Protein AF-W6Q9I4-F1 (afdb_monomer)

InterPro domains:
  IPR018392 LysM domain [PF01476] (20-54)
  IPR036779 LysM domain superfamily [G3DSA:3.10.350.10] (19-56)
  IPR053214 Secreted chitinase LysM12-like [PTHR47700] (20-231)

Mean predicted aligned error: 15.05 Å

Secondary structure (DSSP, 8-state):
---SSHHHHHHHHHHHHHHHHHHHHHHTS-HHHHHHHS--TTHHHH--TT----SSSS-----PPPPPTTSBPPEEEPPTT--HHHHHHHTT--HHHHHHHSTTS-TTTTS---TT-EEESSSSBPPPPPPPTT--SSTTSTTPPPPS--S--TTTTPPGGGPEEPTTS-EE---S-TT-PPTTS----B--------PPPPSS--------TTHHHH-SS----GGGS-TT-

Sequence (233 aa):
MLVSALTLGILSLCLTRLRCAALATKCGISAADLTKYNSGTNFCSTLKPGQYVCCSSGTLPDFVPKPNPDGSCATYTIQQDDSCADLAAEYSLRIRTWKILTRRHEAEMAVHVWVDSIICLSSGNPPMPAPMANAVCGPQKPSTKRPDDTTDLADLNTCPLNACCNVWGQVMWHTGAPGSAEKGTNGCISNCGTETVRGAALDVVRNIAYFEGYSLSSRDCLYQDASQINGSE

Solvent-accessible surface area (backbone atoms only — not comparable to full-atom values): 14313 Å² total; per-residue (Å²): 141,90,80,78,65,68,60,59,52,52,52,54,53,48,59,26,50,52,52,40,44,55,50,11,57,74,52,74,47,51,54,66,54,36,44,65,32,42,72,52,97,51,41,54,72,65,69,53,71,62,47,83,78,47,74,50,85,73,76,82,76,87,59,46,49,62,49,42,97,87,47,30,26,28,71,45,64,39,50,87,90,65,44,78,72,44,56,24,30,51,34,59,43,49,72,71,55,44,57,62,48,49,50,66,60,59,88,68,50,93,79,55,82,52,64,73,40,76,43,44,60,18,63,57,34,51,79,78,66,74,65,34,92,81,21,77,14,33,60,30,16,64,90,60,76,84,60,93,63,47,66,67,50,56,79,34,53,64,34,77,82,34,32,18,19,24,82,70,13,40,80,48,92,71,96,63,62,64,70,50,48,61,93,94,54,66,36,31,58,26,34,65,54,77,72,83,77,82,69,80,85,63,98,69,86,76,90,83,85,88,79,81,72,61,44,77,82,72,51,99,64,82,71,76,57,75,89,74,55,78,85,90,115

pLDDT: mean 74.01, std 16.18, range [30.64, 94.75]

Structure (mmCIF, N/CA/C/O backbone):
data_AF-W6Q9I4-F1
#
_entry.id   AF-W6Q9I4-F1
#
loop_
_atom_site.group_PDB
_atom_site.id
_atom_site.type_symbol
_atom_site.label_atom_id
_atom_site.label_alt_id
_atom_site.label_comp_id
_atom_site.label_asym_id
_atom_site.label_entity_id
_atom_site.label_seq_id
_atom_site.pdbx_PDB_ins_code
_atom_site.Cartn_x
_atom_site.Cartn_y
_atom_site.Cartn_z
_atom_site.occupancy
_atom_site.B_iso_or_equiv
_atom_site.auth_seq_id
_atom_site.auth_comp_id
_atom_site.auth_asym_id
_atom_site.auth_atom_id
_atom_site.pdbx_PDB_model_num
ATOM 1 N N . MET A 1 1 ? -52.832 -3.714 -0.598 1.00 34.78 1 MET A N 1
ATOM 2 C CA . MET A 1 1 ? -51.415 -4.094 -0.407 1.00 34.78 1 MET A CA 1
ATOM 3 C C . MET A 1 1 ? -50.784 -3.105 0.569 1.00 34.78 1 MET A C 1
ATOM 5 O O . MET A 1 1 ? -50.262 -2.087 0.150 1.00 34.78 1 MET A O 1
ATOM 9 N N . LEU A 1 2 ? -50.927 -3.348 1.874 1.00 30.73 2 LEU A N 1
ATOM 10 C CA . LEU A 1 2 ? -50.312 -2.549 2.943 1.00 30.73 2 LEU A CA 1
ATOM 11 C C . LEU A 1 2 ? -49.680 -3.530 3.937 1.00 30.73 2 LEU A C 1
ATOM 13 O O . LEU A 1 2 ? -50.166 -3.756 5.037 1.00 30.73 2 LEU A O 1
ATOM 17 N N . VAL A 1 3 ? -48.625 -4.202 3.492 1.00 31.39 3 VAL A N 1
ATOM 18 C CA . VAL A 1 3 ? -47.742 -4.974 4.364 1.00 31.39 3 VAL A CA 1
ATOM 19 C C . VAL A 1 3 ? -46.328 -4.559 3.982 1.00 31.39 3 VAL A C 1
ATOM 21 O O . VAL A 1 3 ? -46.011 -4.503 2.799 1.00 31.39 3 VAL A O 1
ATOM 24 N N . SER A 1 4 ? -45.490 -4.296 4.987 1.00 39.62 4 SER A N 1
ATOM 25 C CA . SER A 1 4 ? -44.026 -4.255 4.866 1.00 39.62 4 SER A CA 1
ATOM 26 C C . SER A 1 4 ? -43.316 -2.912 4.623 1.00 39.62 4 SER A C 1
ATOM 28 O O . SER A 1 4 ? -42.360 -2.848 3.859 1.00 39.62 4 SER A O 1
ATOM 30 N N . ALA A 1 5 ? -43.685 -1.861 5.365 1.00 33.06 5 ALA A N 1
ATOM 31 C CA . ALA A 1 5 ? -42.745 -0.768 5.682 1.00 33.06 5 ALA A CA 1
ATOM 32 C C . ALA A 1 5 ? -42.461 -0.669 7.197 1.00 33.06 5 ALA A C 1
ATOM 34 O O . ALA A 1 5 ? -41.308 -0.541 7.604 1.00 33.06 5 ALA A O 1
ATOM 35 N N . LEU A 1 6 ? -43.482 -0.840 8.054 1.00 30.64 6 LEU A N 1
ATOM 36 C CA . LEU A 1 6 ? -43.298 -0.828 9.516 1.00 30.64 6 LEU A CA 1
ATOM 37 C C . LEU A 1 6 ? -42.539 -2.055 10.056 1.00 30.64 6 LEU A C 1
ATOM 39 O O . LEU A 1 6 ? -41.767 -1.920 11.001 1.00 30.64 6 LEU A O 1
ATOM 43 N N . THR A 1 7 ? -42.705 -3.242 9.466 1.00 36.12 7 THR A N 1
ATOM 44 C CA . THR A 1 7 ? -42.035 -4.470 9.934 1.00 36.12 7 THR A CA 1
ATOM 45 C C . THR A 1 7 ? -40.537 -4.482 9.633 1.00 36.12 7 THR A C 1
ATOM 47 O O . THR A 1 7 ? -39.768 -4.900 10.493 1.00 36.12 7 THR A O 1
ATOM 50 N N . LEU A 1 8 ? -40.094 -3.950 8.485 1.00 36.72 8 LEU A N 1
ATOM 51 C CA . LEU A 1 8 ? -38.660 -3.778 8.200 1.00 36.72 8 LEU A CA 1
ATOM 52 C C . LEU A 1 8 ? -38.008 -2.755 9.144 1.00 36.72 8 LEU A C 1
ATOM 54 O O . LEU A 1 8 ? -36.897 -2.984 9.620 1.00 36.72 8 LEU A O 1
ATOM 58 N N . GLY A 1 9 ? -38.705 -1.654 9.453 1.00 35.66 9 GLY A N 1
ATOM 59 C CA . GLY A 1 9 ? -38.218 -0.631 10.382 1.00 35.66 9 GLY A CA 1
ATOM 60 C C . GLY A 1 9 ? -38.057 -1.153 11.812 1.00 35.66 9 GLY A C 1
ATOM 61 O O . GLY A 1 9 ? -37.022 -0.924 12.433 1.00 35.66 9 GLY A O 1
ATOM 62 N N . ILE A 1 10 ? -39.034 -1.913 12.317 1.00 43.31 10 ILE A N 1
ATOM 63 C CA . ILE A 1 10 ? -38.997 -2.493 13.671 1.00 43.31 10 ILE A CA 1
ATOM 64 C C . ILE A 1 10 ? -37.944 -3.605 13.772 1.00 43.31 10 ILE A C 1
ATOM 66 O O . ILE A 1 10 ? -37.209 -3.653 14.758 1.00 43.31 10 ILE A O 1
ATOM 70 N N . LEU A 1 11 ? -37.812 -4.463 12.753 1.00 35.34 11 LEU A N 1
ATOM 71 C CA . LEU A 1 11 ? -36.813 -5.538 12.745 1.00 35.34 11 LEU A CA 1
ATOM 72 C C . LEU A 1 11 ? -35.377 -4.980 12.671 1.00 35.34 11 LEU A C 1
ATOM 74 O O . LEU A 1 11 ? -34.502 -5.428 13.412 1.00 35.34 11 LEU A O 1
ATOM 78 N N . SER A 1 12 ? -35.156 -3.940 11.858 1.00 44.50 12 SER A N 1
ATOM 79 C CA . SER A 1 12 ? -33.878 -3.217 11.764 1.00 44.50 12 SER A CA 1
ATOM 80 C C . SER A 1 12 ? -33.536 -2.451 13.055 1.00 44.50 12 SER A C 1
ATOM 82 O O . SER A 1 12 ? -32.399 -2.506 13.535 1.00 44.50 12 SER A O 1
ATOM 84 N N . LEU A 1 13 ? -34.525 -1.816 13.703 1.00 41.84 13 LEU A N 1
ATOM 85 C CA . LEU A 1 13 ? -34.358 -1.221 15.040 1.00 41.84 13 LEU A CA 1
ATOM 86 C C . LEU A 1 13 ? -34.054 -2.273 16.125 1.00 41.84 13 LEU A C 1
ATOM 88 O O . LEU A 1 13 ? -33.346 -1.977 17.088 1.00 41.84 13 LEU A O 1
ATOM 92 N N . CYS A 1 14 ? -34.586 -3.491 16.001 1.00 39.53 14 CYS A N 1
ATOM 93 C CA . CYS A 1 14 ? -34.371 -4.566 16.971 1.00 39.53 14 CYS A CA 1
ATOM 94 C C . CYS A 1 14 ? -32.935 -5.112 16.886 1.00 39.53 14 CYS A C 1
ATOM 96 O O . CYS A 1 14 ? -32.234 -5.175 17.897 1.00 39.53 14 CYS A O 1
ATOM 98 N N . LEU A 1 15 ? -32.452 -5.394 15.670 1.00 46.44 15 LEU A N 1
ATOM 99 C CA . LEU A 1 15 ? -31.076 -5.835 15.399 1.00 46.44 15 LEU A CA 1
ATOM 100 C C . LEU A 1 15 ? -30.019 -4.808 15.841 1.00 46.44 15 LEU A C 1
ATOM 102 O O . LEU A 1 15 ? -28.967 -5.182 16.357 1.00 46.44 15 LEU A O 1
ATOM 106 N N . THR A 1 16 ? -30.295 -3.512 15.688 1.00 51.44 16 THR A N 1
ATOM 107 C CA . THR A 1 16 ? -29.371 -2.439 16.098 1.00 51.44 16 THR A CA 1
ATOM 108 C C . THR A 1 16 ? -29.348 -2.221 17.616 1.00 51.44 16 THR A C 1
ATOM 110 O O . THR A 1 16 ? -28.283 -1.969 18.183 1.00 51.44 16 THR A O 1
ATOM 113 N N . ARG A 1 17 ? -30.476 -2.420 18.314 1.00 53.50 17 ARG A N 1
ATOM 114 C CA . ARG A 1 17 ? -30.528 -2.427 19.791 1.00 53.50 17 ARG A CA 1
ATOM 115 C C . ARG A 1 17 ? -29.810 -3.633 20.407 1.00 53.50 17 ARG A C 1
ATOM 117 O O . ARG A 1 17 ? -29.144 -3.471 21.428 1.00 53.50 17 ARG A O 1
ATOM 124 N N . LEU A 1 18 ? -29.876 -4.805 19.772 1.00 59.69 18 LEU A N 1
ATOM 125 C CA . LEU A 1 18 ? -29.158 -6.017 20.199 1.00 59.69 18 LEU A CA 1
ATOM 126 C C . LEU A 1 18 ? -27.629 -5.840 20.179 1.00 59.69 18 LEU A C 1
ATOM 128 O O . LEU A 1 18 ? -26.948 -6.308 21.091 1.00 59.69 18 LEU A O 1
ATOM 132 N N . ARG A 1 19 ? -27.086 -5.111 19.193 1.00 72.81 19 ARG A N 1
ATOM 133 C CA . ARG A 1 19 ? -25.636 -4.858 19.070 1.00 72.81 19 ARG A CA 1
ATOM 134 C C . ARG A 1 19 ? -25.080 -4.023 20.224 1.00 72.81 19 ARG A C 1
ATOM 136 O O . ARG A 1 19 ? -24.100 -4.418 20.850 1.00 72.81 19 ARG A O 1
ATOM 143 N N . CYS A 1 20 ? -25.724 -2.903 20.550 1.00 83.62 20 CYS A N 1
ATOM 144 C CA . CYS A 1 20 ? -25.300 -2.071 21.679 1.00 83.62 20 CYS A CA 1
ATOM 145 C C . CYS A 1 20 ? -25.580 -2.722 23.037 1.00 83.62 20 CYS A C 1
ATOM 147 O O . CYS A 1 20 ? -24.788 -2.544 23.956 1.00 83.62 20 CYS A O 1
ATOM 149 N N . ALA A 1 21 ? -26.653 -3.508 23.175 1.00 83.69 21 ALA A N 1
ATOM 150 C CA . ALA A 1 21 ? -26.902 -4.261 24.403 1.00 83.69 21 ALA A CA 1
ATOM 151 C C . ALA A 1 21 ? -25.774 -5.268 24.684 1.00 83.69 21 ALA A C 1
ATOM 153 O O . ALA A 1 21 ? -25.229 -5.280 25.785 1.00 83.69 21 ALA A O 1
ATOM 154 N N . ALA A 1 22 ? -25.359 -6.040 23.674 1.00 87.50 22 ALA A N 1
ATOM 155 C CA . ALA A 1 22 ? -24.253 -6.987 23.806 1.00 87.50 22 ALA A CA 1
ATOM 156 C C . ALA A 1 22 ? -22.919 -6.294 24.147 1.00 87.50 22 ALA A C 1
ATOM 158 O O . ALA A 1 22 ? -22.175 -6.765 25.009 1.00 87.50 22 ALA A O 1
ATOM 159 N N . LEU A 1 23 ? -22.626 -5.151 23.516 1.00 89.25 23 LEU A N 1
ATOM 160 C CA . LEU A 1 23 ? -21.433 -4.355 23.829 1.00 89.25 23 LEU A CA 1
ATOM 161 C C . LEU A 1 23 ? -21.475 -3.769 25.243 1.00 89.25 23 LEU A C 1
ATOM 163 O O . LEU A 1 23 ? -20.465 -3.805 25.939 1.00 89.25 23 LEU A O 1
ATOM 167 N N . ALA A 1 24 ? -22.631 -3.278 25.694 1.00 91.19 24 ALA A N 1
ATOM 168 C CA . ALA A 1 24 ? -22.801 -2.744 27.042 1.00 91.19 24 ALA A CA 1
ATOM 169 C C . ALA A 1 24 ? -22.560 -3.829 28.101 1.00 91.19 24 ALA A C 1
ATOM 171 O O . ALA A 1 24 ? -21.821 -3.595 29.055 1.00 91.19 24 ALA A O 1
ATOM 172 N N . THR A 1 25 ? -23.077 -5.045 27.881 1.00 93.12 25 THR A N 1
ATOM 173 C CA . THR A 1 25 ? -22.778 -6.211 28.725 1.00 93.12 25 THR A CA 1
ATOM 174 C C . THR A 1 25 ? -21.285 -6.528 28.740 1.00 93.12 25 THR A C 1
ATOM 176 O O . THR A 1 25 ? -20.725 -6.724 29.815 1.00 93.12 25 THR A O 1
ATOM 179 N N . LYS A 1 26 ? -20.615 -6.519 27.580 1.00 91.31 26 LYS A N 1
ATOM 180 C CA . LYS A 1 26 ? -19.161 -6.742 27.492 1.00 91.31 26 LYS A CA 1
ATOM 18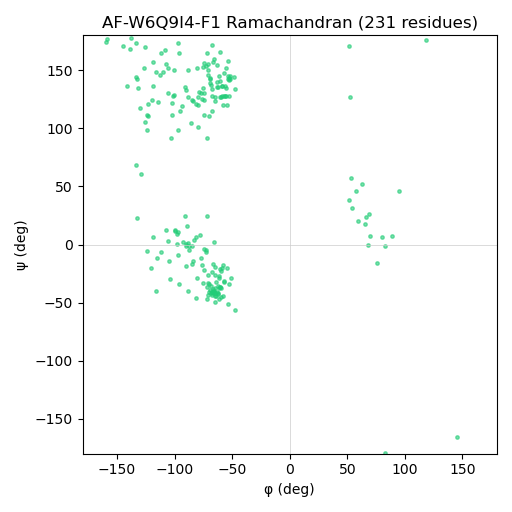1 C C . LYS A 1 26 ? -18.357 -5.666 28.234 1.00 91.31 26 LYS A C 1
ATOM 183 O O . LYS A 1 26 ? -17.335 -5.977 28.833 1.00 91.31 26 LYS A O 1
ATOM 188 N N . CYS A 1 27 ? -18.830 -4.423 28.214 1.00 92.06 27 CYS A N 1
ATOM 189 C CA . CYS A 1 27 ? -18.262 -3.304 28.963 1.00 92.06 27 CYS A CA 1
ATOM 190 C C . CYS A 1 27 ? -18.622 -3.314 30.463 1.00 92.06 27 CYS A C 1
ATOM 192 O O . CYS A 1 27 ? -18.054 -2.527 31.214 1.00 92.06 27 CYS A O 1
ATOM 194 N N . GLY A 1 28 ? -19.574 -4.144 30.908 1.00 94.75 28 GLY A N 1
ATOM 195 C CA . GLY A 1 28 ? -20.072 -4.140 32.288 1.00 94.75 28 GLY A CA 1
ATOM 196 C C . GLY A 1 28 ? -20.882 -2.892 32.668 1.00 94.75 28 GLY A C 1
ATOM 197 O O . GLY A 1 28 ? -20.920 -2.529 33.841 1.00 94.75 28 GLY A O 1
ATOM 198 N N . ILE A 1 29 ? -21.514 -2.221 31.699 1.00 94.31 29 ILE A N 1
ATOM 199 C CA . ILE A 1 29 ? -22.267 -0.968 31.898 1.00 94.31 29 ILE A CA 1
ATOM 200 C C . ILE A 1 29 ? -23.699 -1.075 31.365 1.00 94.31 29 ILE A C 1
ATOM 202 O O . ILE A 1 29 ? -24.056 -2.021 30.660 1.00 94.31 29 ILE A O 1
ATOM 206 N N . SER A 1 30 ? -24.537 -0.080 31.669 1.00 90.62 30 SER A N 1
ATOM 207 C CA . SER A 1 30 ? -25.876 0.000 31.084 1.00 90.62 30 SER A CA 1
ATOM 208 C C . SER A 1 30 ? -25.822 0.409 29.602 1.00 90.62 30 SER A C 1
ATOM 210 O O . SER A 1 30 ? -24.917 1.117 29.159 1.00 90.62 30 SER A O 1
ATOM 212 N N . ALA A 1 31 ? -26.832 0.022 28.814 1.00 86.25 31 ALA A N 1
ATOM 213 C CA . ALA A 1 31 ? -26.949 0.473 27.421 1.00 86.25 31 ALA A CA 1
ATOM 214 C C . ALA A 1 31 ? -27.087 2.007 27.303 1.00 86.25 31 ALA A C 1
ATOM 216 O O . ALA A 1 31 ? -26.663 2.600 26.306 1.00 86.25 31 ALA A O 1
ATOM 217 N N . ALA A 1 32 ? -27.653 2.653 28.330 1.00 87.00 32 ALA A N 1
ATOM 218 C CA . ALA A 1 32 ? -27.743 4.106 28.416 1.00 87.00 32 ALA A CA 1
ATOM 219 C C . ALA A 1 32 ? -26.357 4.742 28.596 1.00 87.00 32 ALA A C 1
ATOM 221 O O . ALA A 1 32 ? -26.039 5.702 27.897 1.00 87.00 32 ALA A O 1
ATOM 222 N N . ASP A 1 33 ? -25.509 4.167 29.453 1.00 90.69 33 ASP A N 1
A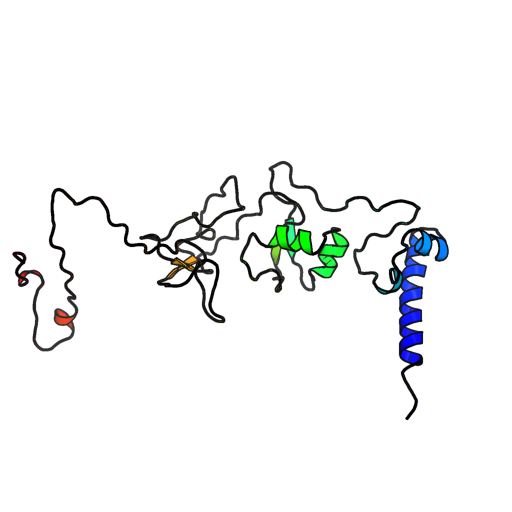TOM 223 C CA . ASP A 1 33 ? -24.133 4.634 29.646 1.00 90.69 33 ASP A CA 1
ATOM 224 C C . ASP A 1 33 ? -23.286 4.417 28.391 1.00 90.69 33 ASP A C 1
ATOM 226 O O . ASP A 1 33 ? -22.582 5.331 27.970 1.00 90.69 33 ASP A O 1
ATOM 230 N N . LEU A 1 34 ? -23.422 3.268 27.718 1.00 90.00 34 LEU A N 1
ATOM 231 C CA . LEU A 1 34 ? -22.731 3.027 26.446 1.00 90.00 34 LEU A CA 1
ATOM 232 C C . LEU A 1 34 ? -23.108 4.088 25.398 1.00 90.00 34 LEU A C 1
ATOM 234 O O . LEU A 1 34 ? -22.236 4.635 24.726 1.00 90.00 34 LEU A O 1
ATOM 238 N N . THR A 1 35 ? -24.397 4.416 25.283 1.00 87.94 35 THR A N 1
ATOM 239 C CA . THR A 1 35 ? -24.877 5.454 24.352 1.00 87.94 35 THR A CA 1
ATOM 240 C C . THR A 1 35 ? -24.373 6.841 24.759 1.00 87.94 35 THR A C 1
ATOM 242 O O . THR A 1 35 ? -23.984 7.636 23.906 1.00 87.94 35 THR A O 1
ATOM 245 N N . LYS A 1 36 ? -24.322 7.127 26.064 1.00 88.69 36 LYS A N 1
ATOM 246 C CA . LYS A 1 36 ? -23.794 8.381 26.614 1.00 88.69 36 LYS A CA 1
ATOM 247 C C . LYS A 1 36 ? -22.305 8.561 26.313 1.00 88.69 36 LYS A C 1
ATOM 249 O O . LYS A 1 36 ? -21.890 9.669 25.987 1.00 88.69 36 LYS A O 1
ATOM 254 N N . TYR A 1 37 ? -21.509 7.498 26.406 1.00 92.00 37 TYR A N 1
ATOM 255 C CA . TYR A 1 37 ? -20.071 7.539 26.123 1.00 92.00 37 TYR A CA 1
ATOM 256 C C . TYR A 1 37 ? -19.747 7.571 24.623 1.00 92.00 37 TYR A C 1
ATOM 258 O O . TYR A 1 37 ? -18.647 7.965 24.250 1.00 92.00 37 TYR A O 1
ATOM 266 N N . ASN A 1 38 ? -20.703 7.200 23.764 1.00 89.25 38 ASN A N 1
ATOM 267 C CA . ASN A 1 38 ? -20.539 7.113 22.312 1.00 89.25 38 ASN A CA 1
ATOM 268 C C . ASN A 1 38 ? -21.665 7.880 21.591 1.00 89.25 38 ASN A C 1
ATOM 270 O O . ASN A 1 38 ? -22.446 7.308 20.831 1.00 89.25 38 ASN A O 1
ATOM 274 N N . SER A 1 39 ? -21.761 9.188 21.836 1.00 79.00 39 SER A N 1
ATOM 275 C CA . SER A 1 39 ? -22.907 10.059 21.511 1.00 79.00 39 SER A CA 1
ATOM 276 C C . SER A 1 39 ? -23.133 10.386 20.018 1.00 79.00 39 SER A C 1
ATOM 278 O O . SER A 1 39 ? -23.763 11.389 19.681 1.00 79.00 39 SER A O 1
ATOM 280 N N . GLY A 1 40 ? -22.666 9.540 19.095 1.00 78.44 40 GLY A N 1
ATOM 281 C CA . GLY A 1 40 ? -22.976 9.663 17.669 1.00 78.44 40 GLY A CA 1
ATOM 282 C C . GLY A 1 40 ? -24.457 9.384 17.391 1.00 78.44 40 GLY A C 1
ATOM 283 O O . GLY A 1 40 ? -24.993 8.377 17.849 1.00 78.44 4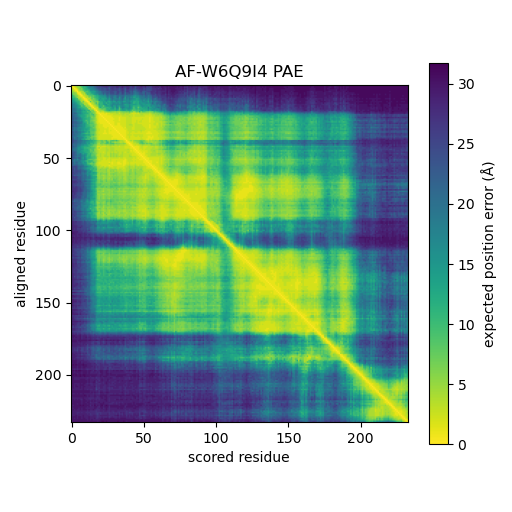0 GLY A O 1
ATOM 284 N N . THR A 1 41 ? -25.111 10.230 16.589 1.00 74.69 41 THR A N 1
ATOM 285 C CA . THR A 1 41 ? -26.563 10.186 16.300 1.00 74.69 41 THR A CA 1
ATOM 286 C C . THR A 1 41 ? -27.079 8.845 15.769 1.00 74.69 41 THR A C 1
ATOM 288 O O . THR A 1 41 ? -28.264 8.568 15.898 1.00 74.69 41 THR A O 1
ATOM 291 N N . ASN A 1 42 ? -26.202 7.998 15.222 1.00 80.81 42 ASN A N 1
ATOM 292 C CA . ASN A 1 42 ? -26.520 6.657 14.728 1.00 80.81 42 ASN A CA 1
ATOM 293 C C . ASN A 1 42 ? -25.524 5.591 15.213 1.00 80.81 42 ASN A C 1
ATOM 295 O O . ASN A 1 42 ? -25.396 4.546 14.584 1.00 80.81 42 ASN A O 1
ATOM 299 N N . PHE A 1 43 ? -24.811 5.834 16.318 1.00 85.19 43 PHE A N 1
ATOM 300 C CA . PHE A 1 43 ? -23.703 4.982 16.765 1.00 85.19 43 PHE A CA 1
ATOM 301 C C . PHE A 1 43 ? -24.058 3.487 16.743 1.00 85.19 43 PHE A C 1
ATOM 303 O O . PHE A 1 43 ? -23.432 2.716 16.022 1.00 85.19 43 PHE A O 1
ATOM 310 N N . CYS A 1 44 ? -25.130 3.095 17.436 1.00 83.38 44 CYS A N 1
ATOM 311 C CA . CYS A 1 44 ? -25.546 1.695 17.538 1.00 83.38 44 CYS A CA 1
ATOM 312 C C . CYS A 1 44 ? -25.996 1.064 16.210 1.00 83.38 44 CYS A C 1
ATOM 314 O O . CYS A 1 44 ? -25.918 -0.155 16.055 1.00 83.38 44 CYS A O 1
ATOM 316 N N . SER A 1 45 ? -26.483 1.866 15.258 1.00 83.44 45 SER A N 1
ATOM 317 C CA . SER A 1 45 ? -26.938 1.380 13.953 1.00 83.44 45 SER A CA 1
ATOM 318 C C . SER A 1 45 ? -25.836 1.353 12.897 1.00 83.44 45 SER A C 1
ATOM 320 O O . SER A 1 45 ? -25.958 0.610 11.925 1.00 83.44 45 SER A O 1
ATOM 322 N N . THR A 1 46 ? -24.743 2.090 13.107 1.00 82.12 46 THR A N 1
ATOM 323 C CA . THR A 1 46 ? -23.594 2.156 12.190 1.00 82.12 46 THR A CA 1
ATOM 324 C C . THR A 1 46 ? -22.365 1.395 12.678 1.00 82.12 46 THR A C 1
ATOM 326 O O . THR A 1 46 ? -21.335 1.454 12.012 1.00 82.12 46 THR A O 1
ATOM 329 N N . LEU A 1 47 ? -22.451 0.709 13.824 1.00 82.00 47 LEU A N 1
ATOM 330 C CA . LEU A 1 47 ? -21.361 -0.106 14.363 1.00 82.00 47 LEU A CA 1
ATOM 331 C C . LEU A 1 47 ? -20.852 -1.107 13.326 1.00 82.00 47 LEU A C 1
ATOM 333 O O . LEU A 1 47 ? -21.631 -1.898 12.778 1.00 82.00 47 LEU A O 1
ATOM 337 N N . LYS A 1 48 ? -19.537 -1.089 13.116 1.00 78.38 48 LYS A N 1
ATOM 338 C CA . LYS A 1 48 ? -18.828 -2.037 12.258 1.00 78.38 48 LYS A CA 1
ATOM 339 C C . LYS A 1 48 ? -18.050 -3.058 13.084 1.00 78.38 48 LYS A C 1
ATOM 341 O O . LYS A 1 48 ? -17.626 -2.731 14.195 1.00 78.38 48 LYS A O 1
ATOM 346 N N . PRO A 1 49 ? -17.837 -4.277 12.560 1.00 77.00 49 PRO A N 1
ATOM 347 C CA . PRO A 1 49 ? -16.796 -5.159 13.079 1.00 77.00 49 PRO A CA 1
ATOM 348 C C . PRO A 1 49 ? -15.460 -4.407 13.212 1.00 77.00 49 PRO A C 1
ATOM 350 O O . PRO A 1 49 ? -15.180 -3.501 12.431 1.00 77.00 49 PRO A O 1
ATOM 353 N N . GLY A 1 50 ? -14.683 -4.717 14.252 1.00 78.62 50 GLY A N 1
ATOM 354 C CA . GLY A 1 50 ? -13.391 -4.067 14.521 1.00 78.62 50 GLY A CA 1
ATOM 355 C C . GLY A 1 50 ? -13.461 -2.649 15.108 1.00 78.62 50 GLY A C 1
ATOM 356 O O . GLY A 1 50 ? -12.481 -2.193 15.684 1.00 78.62 50 GLY A O 1
ATOM 357 N N . GLN A 1 51 ? -14.606 -1.957 15.050 1.00 84.88 51 GLN A N 1
ATOM 358 C CA . GLN A 1 51 ? -14.721 -0.588 15.561 1.00 84.88 51 GLN A CA 1
ATOM 359 C C . GLN A 1 51 ? -14.532 -0.517 17.087 1.00 84.88 51 GLN A C 1
ATOM 361 O O . GLN A 1 51 ? -15.262 -1.154 17.851 1.00 84.88 51 GLN A O 1
ATOM 366 N N . TYR A 1 52 ? -13.615 0.341 17.538 1.00 87.31 52 TYR A N 1
ATOM 367 C CA . TYR A 1 52 ? -13.447 0.648 18.959 1.00 87.31 52 TYR A CA 1
ATOM 368 C C . TYR A 1 52 ? -14.630 1.439 19.533 1.00 87.31 52 TYR A C 1
ATOM 370 O O . TYR A 1 52 ? -15.200 2.318 18.881 1.00 87.31 52 TYR A O 1
ATOM 378 N N . VAL A 1 53 ? -14.978 1.141 20.788 1.00 89.44 53 VAL A N 1
ATOM 379 C CA . VAL A 1 53 ? -16.094 1.760 21.519 1.00 89.44 53 VAL A CA 1
ATOM 380 C C . VAL A 1 53 ? -15.657 2.166 22.924 1.00 89.44 53 VAL A C 1
ATOM 382 O O . VAL A 1 53 ? -14.870 1.469 23.565 1.00 89.44 53 VAL A O 1
ATOM 385 N N . CYS A 1 54 ? -16.173 3.285 23.425 1.00 91.50 54 CYS A N 1
ATOM 386 C CA . CYS A 1 54 ? -15.907 3.738 24.787 1.00 91.50 54 CYS A CA 1
ATOM 387 C C . CYS A 1 54 ? -16.777 2.969 25.795 1.00 91.50 54 CYS A C 1
ATOM 389 O O . CYS A 1 54 ? -18.003 3.077 25.752 1.00 91.50 54 CYS A O 1
ATOM 391 N N . CYS A 1 55 ? -16.157 2.255 26.740 1.00 93.25 55 CYS A N 1
ATOM 392 C CA . CYS A 1 55 ? -16.844 1.676 27.908 1.00 93.25 55 CYS A CA 1
ATOM 393 C C . CYS A 1 55 ? -16.936 2.653 29.106 1.00 93.25 55 CYS A C 1
ATOM 395 O O . CYS A 1 55 ? -17.548 2.337 30.121 1.00 93.25 55 CYS A O 1
ATOM 397 N N . SER A 1 56 ? -16.332 3.840 29.005 1.00 93.06 56 SER A N 1
ATOM 398 C CA . SER A 1 56 ? -16.352 4.897 30.023 1.00 93.06 56 SER A CA 1
ATOM 399 C C . SER A 1 56 ? -16.375 6.278 29.365 1.00 93.06 56 SER A C 1
ATOM 401 O O . SER A 1 56 ? -16.170 6.400 28.158 1.00 93.06 56 SER A O 1
ATOM 403 N N . SER A 1 57 ? -16.577 7.341 30.145 1.00 91.19 57 SER A N 1
ATOM 404 C CA . SER A 1 57 ? -16.425 8.710 29.643 1.00 91.19 57 SER A CA 1
ATOM 405 C C . SER A 1 57 ? -15.000 8.967 29.148 1.00 91.19 57 SER A C 1
ATOM 407 O O . SER A 1 57 ? -14.045 8.550 29.804 1.00 91.19 57 SER A O 1
ATOM 409 N N . GLY A 1 58 ? -14.855 9.705 28.047 1.00 86.25 58 GLY A N 1
ATOM 410 C CA . GLY A 1 58 ? -13.557 10.101 27.507 1.00 86.25 58 GLY A CA 1
ATOM 411 C C . GLY A 1 58 ? -13.550 10.149 25.984 1.00 86.25 58 GLY A C 1
ATOM 412 O O . GLY A 1 58 ? -14.598 10.139 25.341 1.00 86.25 58 GLY A O 1
ATOM 413 N N . THR A 1 59 ? -12.347 10.200 25.422 1.00 82.62 59 THR A N 1
ATOM 414 C CA . THR A 1 59 ? -12.107 10.025 23.986 1.00 82.62 59 THR A CA 1
ATOM 415 C C . THR A 1 59 ? -11.393 8.699 23.765 1.00 82.62 59 THR A C 1
ATOM 417 O O . THR A 1 59 ? -10.643 8.249 24.633 1.00 82.62 59 THR A O 1
ATOM 420 N N . LEU A 1 60 ? -11.647 8.055 22.623 1.00 82.12 60 LEU A N 1
ATOM 421 C CA . LEU A 1 60 ? -10.892 6.864 22.252 1.00 82.12 60 LEU A CA 1
ATOM 422 C C . LEU A 1 60 ? -9.414 7.238 22.072 1.00 82.12 60 LEU A C 1
ATOM 424 O O . LEU A 1 60 ? -9.130 8.254 21.429 1.00 82.12 60 LEU A O 1
ATOM 428 N N . PRO A 1 61 ? -8.487 6.429 22.610 1.00 81.50 61 PRO A N 1
ATOM 429 C CA . PRO A 1 61 ? -7.082 6.518 22.249 1.00 81.50 61 PRO A CA 1
ATOM 430 C C . PRO A 1 61 ? -6.881 6.427 20.735 1.00 81.50 61 PRO A C 1
ATOM 432 O O . PRO A 1 61 ? -7.716 5.887 20.008 1.00 81.50 61 PRO A O 1
ATOM 435 N N . ASP A 1 62 ? -5.743 6.931 20.269 1.00 80.88 62 ASP A N 1
ATOM 436 C CA . ASP A 1 62 ? -5.307 6.670 18.904 1.00 80.88 62 ASP A CA 1
ATOM 437 C C . ASP A 1 62 ? -4.800 5.225 18.804 1.00 80.88 62 ASP A C 1
ATOM 439 O O . ASP A 1 62 ? -3.781 4.875 19.403 1.00 80.88 62 ASP A O 1
ATOM 443 N N . PHE A 1 63 ? -5.547 4.387 18.086 1.00 84.06 63 PHE A N 1
ATOM 444 C CA . PHE A 1 63 ? -5.188 2.993 17.818 1.00 84.06 63 PHE A CA 1
ATOM 445 C C . PHE A 1 63 ? -4.544 2.805 16.443 1.00 84.06 63 PHE A C 1
ATOM 447 O O . PHE A 1 63 ? -4.333 1.666 16.026 1.00 84.06 63 PHE A O 1
ATOM 454 N N . VAL A 1 64 ? -4.220 3.895 15.736 1.00 84.75 64 VAL A N 1
ATOM 455 C CA . VAL A 1 64 ? -3.458 3.803 14.491 1.00 84.75 64 VAL A CA 1
ATOM 456 C C . VAL A 1 64 ? -2.110 3.138 14.788 1.00 84.75 64 VAL A C 1
ATOM 458 O O . VAL A 1 64 ? -1.388 3.585 15.690 1.00 84.75 64 VAL A O 1
ATOM 461 N N . PRO A 1 65 ? -1.747 2.066 14.058 1.00 89.44 65 PRO A N 1
ATOM 462 C CA . PRO A 1 65 ? -0.442 1.443 14.195 1.00 89.44 65 PRO A CA 1
ATOM 463 C C . PRO A 1 65 ? 0.687 2.465 14.070 1.00 89.44 65 PRO A C 1
ATOM 465 O O . PRO A 1 65 ? 0.607 3.432 13.311 1.00 89.44 65 PRO A O 1
ATOM 468 N N . LYS A 1 66 ? 1.758 2.256 14.832 1.00 89.94 66 LYS A N 1
ATOM 469 C CA . LYS A 1 66 ? 2.937 3.123 14.773 1.00 89.94 66 LYS A CA 1
ATOM 470 C C . LYS A 1 66 ? 3.903 2.628 13.696 1.00 89.94 66 LYS A C 1
ATOM 472 O O . LYS A 1 66 ? 3.961 1.420 13.479 1.00 89.94 66 LYS A O 1
ATOM 477 N N . PRO A 1 67 ? 4.685 3.526 13.072 1.00 90.19 67 PRO A N 1
ATOM 478 C CA . PRO A 1 67 ? 5.774 3.122 12.191 1.00 90.19 67 PRO A CA 1
ATOM 479 C C . PRO A 1 67 ? 6.749 2.188 12.908 1.00 90.19 67 PRO A C 1
ATOM 481 O O . PRO A 1 67 ? 6.937 2.279 14.127 1.00 90.19 67 PRO A O 1
ATOM 484 N N . ASN A 1 68 ? 7.395 1.323 12.136 1.00 90.00 68 ASN A N 1
ATOM 485 C CA . ASN A 1 68 ? 8.457 0.465 12.630 1.00 90.00 68 ASN A CA 1
ATOM 486 C C . ASN A 1 68 ? 9.688 1.305 13.030 1.00 90.00 68 ASN A C 1
ATOM 488 O O . ASN A 1 68 ? 9.883 2.413 12.518 1.00 90.00 68 ASN A O 1
ATOM 492 N N . PRO A 1 69 ? 10.564 0.787 13.914 1.00 93.00 69 PRO A N 1
ATOM 493 C CA . PRO A 1 69 ? 11.763 1.509 14.352 1.00 93.00 69 PRO A CA 1
ATOM 494 C C . PRO A 1 69 ? 12.744 1.871 13.228 1.00 93.00 69 PRO A C 1
ATOM 496 O O . PRO A 1 69 ? 13.529 2.800 13.383 1.00 93.00 69 PRO A O 1
ATOM 499 N N . ASP A 1 70 ? 12.703 1.150 12.106 1.00 88.19 70 ASP A N 1
ATOM 500 C CA . ASP A 1 70 ? 13.533 1.380 10.918 1.00 88.19 70 ASP A CA 1
ATOM 501 C C . ASP A 1 70 ? 12.973 2.469 9.978 1.00 88.19 70 ASP A C 1
ATOM 503 O O . ASP A 1 70 ? 13.516 2.700 8.899 1.00 88.19 70 ASP A O 1
ATOM 507 N N . GLY A 1 71 ? 11.876 3.130 10.367 1.00 86.50 71 GLY A N 1
ATOM 508 C CA . GLY A 1 71 ? 11.204 4.159 9.573 1.00 86.50 71 GLY A CA 1
ATOM 509 C C . GLY A 1 71 ? 10.234 3.615 8.521 1.00 86.50 71 GLY A C 1
ATOM 510 O O . GLY A 1 71 ? 9.582 4.407 7.834 1.00 86.50 71 GLY A O 1
ATOM 511 N N . SER A 1 72 ? 10.093 2.291 8.388 1.00 86.06 72 SER A N 1
ATOM 512 C CA . SER A 1 72 ? 9.067 1.691 7.531 1.00 86.06 72 SER A CA 1
ATOM 513 C C . SER A 1 72 ? 7.674 1.783 8.159 1.00 86.06 72 SER A C 1
ATOM 515 O O . SER A 1 72 ? 7.519 1.920 9.376 1.00 86.06 72 SER A O 1
ATOM 517 N N . CYS A 1 73 ? 6.634 1.741 7.328 1.00 87.56 73 CYS A N 1
ATOM 518 C CA . CYS A 1 73 ? 5.266 1.715 7.833 1.00 87.56 73 CYS A CA 1
ATOM 519 C C . CYS A 1 73 ? 4.941 0.360 8.485 1.00 87.56 73 CYS A C 1
ATOM 521 O O . CYS A 1 73 ? 5.440 -0.685 8.063 1.00 87.56 73 CYS A O 1
ATOM 523 N N . ALA A 1 74 ? 4.053 0.355 9.479 1.00 90.00 74 ALA A N 1
ATOM 524 C CA . ALA A 1 74 ? 3.358 -0.859 9.880 1.00 90.00 74 ALA A CA 1
ATOM 525 C C . ALA A 1 74 ? 2.580 -1.387 8.674 1.00 90.00 74 ALA A C 1
ATOM 527 O O . ALA A 1 74 ? 1.826 -0.641 8.042 1.00 90.00 74 ALA A O 1
ATOM 528 N N . THR A 1 75 ? 2.782 -2.659 8.350 1.00 88.12 75 THR A N 1
ATOM 529 C CA . THR A 1 75 ? 2.207 -3.285 7.161 1.00 88.12 75 THR A CA 1
ATOM 530 C C . THR A 1 75 ? 1.092 -4.249 7.520 1.00 88.12 75 THR A C 1
ATOM 532 O O . THR A 1 75 ? 1.044 -4.795 8.622 1.00 88.12 75 THR A O 1
ATOM 535 N N . TYR A 1 76 ? 0.196 -4.458 6.564 1.00 88.44 76 TYR A N 1
ATOM 536 C CA . TYR A 1 76 ? -0.833 -5.480 6.631 1.00 88.44 76 TYR A CA 1
ATOM 537 C C . TYR A 1 76 ? -1.013 -6.113 5.259 1.00 88.44 76 TYR A C 1
ATOM 539 O O . TYR A 1 76 ? -1.020 -5.409 4.248 1.00 88.44 76 TYR A O 1
ATOM 547 N N . THR A 1 77 ? -1.133 -7.435 5.236 1.00 88.81 77 THR A N 1
ATOM 548 C CA . THR A 1 77 ? -1.408 -8.195 4.019 1.00 88.81 77 THR A CA 1
ATOM 549 C C . THR A 1 77 ? -2.905 -8.394 3.911 1.00 88.81 77 THR A C 1
ATOM 551 O O . THR A 1 77 ? -3.497 -9.027 4.783 1.00 88.81 77 THR A O 1
ATOM 554 N N . ILE A 1 78 ? -3.493 -7.877 2.839 1.00 84.62 78 ILE A N 1
ATOM 555 C CA . ILE A 1 78 ? -4.921 -7.990 2.562 1.00 84.62 78 ILE A CA 1
ATOM 556 C C . ILE A 1 78 ? -5.335 -9.458 2.527 1.00 84.62 78 ILE A C 1
ATOM 558 O O . ILE A 1 78 ? -4.762 -10.263 1.792 1.00 84.62 78 ILE A O 1
ATOM 562 N N . GLN A 1 79 ? -6.365 -9.777 3.294 1.00 86.31 79 GLN A N 1
ATOM 563 C CA . GLN A 1 79 ? -7.010 -11.074 3.337 1.00 86.31 79 GLN A CA 1
ATOM 564 C C . GLN A 1 79 ? -8.241 -11.113 2.430 1.00 86.31 79 GLN A C 1
ATOM 566 O O . GLN A 1 79 ? -8.775 -10.096 1.979 1.00 86.31 79 GLN A O 1
ATOM 571 N N . 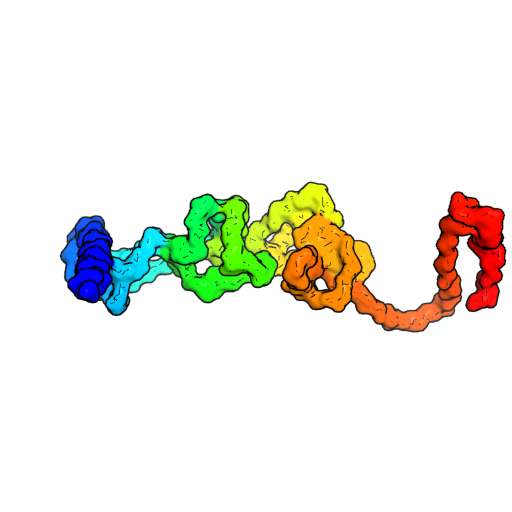GLN A 1 80 ? -8.707 -12.331 2.163 1.00 85.69 80 GLN A N 1
ATOM 572 C CA . GLN A 1 80 ? -9.993 -12.545 1.514 1.00 85.69 80 GLN A CA 1
ATOM 573 C C . GLN A 1 80 ? -11.107 -11.860 2.324 1.00 85.69 80 GLN A C 1
ATOM 575 O O . GLN A 1 80 ? -11.146 -11.967 3.546 1.00 85.69 80 GLN A O 1
ATOM 580 N N . ASP A 1 81 ? -12.012 -11.183 1.615 1.00 81.75 81 ASP A N 1
ATOM 581 C CA . ASP A 1 81 ? -13.167 -10.452 2.157 1.00 81.75 81 ASP A CA 1
ATOM 582 C C . ASP A 1 81 ? -12.849 -9.172 2.948 1.00 81.75 81 ASP A C 1
ATOM 584 O O . ASP A 1 81 ? -13.769 -8.528 3.462 1.00 81.75 81 ASP A O 1
ATOM 588 N N . ASP A 1 82 ? -11.589 -8.732 2.975 1.00 80.12 82 ASP A N 1
ATOM 589 C CA . ASP A 1 82 ? -11.259 -7.417 3.511 1.00 80.12 82 ASP A CA 1
ATOM 590 C C . ASP A 1 82 ? -11.920 -6.302 2.706 1.00 80.12 82 ASP A C 1
ATOM 592 O O . ASP A 1 82 ? -11.856 -6.234 1.474 1.00 80.12 82 ASP A O 1
ATOM 596 N N . SER A 1 83 ? -12.487 -5.342 3.430 1.00 76.88 83 SER A N 1
ATOM 597 C CA . SER A 1 83 ? -12.894 -4.070 2.858 1.00 76.88 83 SER A CA 1
ATOM 598 C C . SER A 1 83 ? -12.093 -2.933 3.474 1.00 76.88 83 SER A C 1
ATOM 600 O O . SER A 1 83 ? -11.776 -2.931 4.667 1.00 76.88 83 SER A O 1
ATOM 602 N N . CYS A 1 84 ? -11.852 -1.877 2.690 1.00 75.06 84 CYS A N 1
ATOM 603 C CA . CYS A 1 84 ? -11.268 -0.634 3.205 1.00 75.06 84 CYS A CA 1
ATOM 604 C C . CYS A 1 84 ? -12.018 -0.108 4.437 1.00 75.06 84 CYS A C 1
ATOM 606 O O . CYS A 1 84 ? -11.452 0.611 5.253 1.00 75.06 84 CYS A O 1
ATOM 608 N N . ALA A 1 85 ? -13.315 -0.401 4.543 1.00 76.62 85 ALA A N 1
ATOM 609 C CA . ALA A 1 85 ? -14.155 0.115 5.603 1.00 76.62 85 ALA A CA 1
ATOM 610 C C . ALA A 1 85 ? -13.997 -0.660 6.919 1.00 76.62 85 ALA A C 1
ATOM 612 O O . ALA A 1 85 ? -14.177 -0.052 7.975 1.00 76.62 85 ALA A O 1
ATOM 613 N N . ASP A 1 86 ? -13.662 -1.947 6.846 1.00 79.81 86 ASP A N 1
ATOM 614 C CA . ASP A 1 86 ? -13.433 -2.805 8.011 1.00 79.81 86 ASP A CA 1
ATOM 615 C C . ASP A 1 86 ? -12.020 -2.583 8.555 1.00 79.81 86 ASP A C 1
ATOM 617 O O . ASP A 1 86 ? -11.871 -2.255 9.729 1.00 79.81 86 ASP A O 1
ATOM 621 N N . LEU A 1 87 ? -11.007 -2.559 7.679 1.00 80.44 87 LEU A N 1
ATOM 622 C CA . LEU A 1 87 ? -9.628 -2.217 8.056 1.00 80.44 87 LEU A CA 1
ATOM 623 C C . LEU A 1 87 ? -9.530 -0.803 8.649 1.00 80.44 87 LEU A C 1
ATOM 625 O O . LEU A 1 87 ? -8.807 -0.564 9.616 1.00 80.44 87 LEU A O 1
ATOM 629 N N . ALA A 1 88 ? -10.298 0.152 8.115 1.00 80.19 88 ALA A N 1
ATOM 630 C CA . ALA A 1 88 ? -10.373 1.494 8.685 1.00 80.19 88 ALA A CA 1
ATOM 631 C C . ALA A 1 88 ? -10.988 1.516 10.092 1.00 80.19 88 ALA A C 1
ATOM 633 O O . ALA A 1 88 ? -10.553 2.302 10.935 1.00 80.19 88 ALA A O 1
ATOM 634 N N . ALA A 1 89 ? -11.998 0.681 10.345 1.00 81.06 89 ALA A N 1
ATOM 635 C CA . ALA A 1 89 ? -12.626 0.577 11.656 1.00 81.06 89 ALA A CA 1
ATOM 636 C C . ALA A 1 89 ? -11.689 -0.093 12.671 1.00 81.06 89 ALA A C 1
ATOM 638 O O . ALA A 1 89 ? -11.555 0.413 13.785 1.00 81.06 89 ALA A O 1
ATOM 639 N N . GLU A 1 90 ? -11.020 -1.170 12.262 1.00 84.69 90 GLU A N 1
ATOM 640 C CA . GLU A 1 90 ? -10.103 -1.949 13.095 1.00 84.69 90 GLU A CA 1
ATOM 641 C C . GLU A 1 90 ? -8.831 -1.186 13.460 1.00 84.69 90 GLU A C 1
ATOM 643 O O . GLU A 1 90 ? -8.424 -1.200 14.614 1.00 84.69 90 GLU A O 1
ATOM 648 N N . TYR A 1 91 ? -8.233 -0.453 12.522 1.00 85.25 91 TYR A N 1
ATOM 649 C CA . TYR A 1 91 ? -6.981 0.275 12.765 1.00 85.25 91 TYR A CA 1
ATOM 650 C C . TYR A 1 91 ? -7.186 1.767 13.045 1.00 85.25 91 TYR A C 1
ATOM 652 O O . TYR A 1 91 ? -6.236 2.544 13.022 1.00 85.25 91 TYR A O 1
ATOM 660 N N . SER A 1 92 ? -8.428 2.197 13.298 1.00 81.56 92 SER A N 1
ATOM 661 C CA . SER A 1 92 ? -8.782 3.608 13.543 1.00 81.56 92 SER A CA 1
ATOM 662 C C . SER A 1 92 ? -8.315 4.578 12.447 1.00 81.56 92 SER A C 1
ATOM 664 O O . SER A 1 92 ? -8.044 5.758 12.694 1.00 81.56 92 SER A O 1
ATOM 666 N N . LEU A 1 93 ? -8.254 4.108 11.201 1.00 78.25 93 LEU A N 1
ATOM 667 C CA . LEU A 1 93 ? -7.779 4.898 10.073 1.00 78.25 93 LEU A CA 1
ATOM 668 C C . LEU A 1 93 ? -8.915 5.747 9.509 1.00 78.25 93 LEU A C 1
ATOM 670 O O . LEU A 1 93 ? -9.957 5.258 9.076 1.00 78.25 93 LEU A O 1
ATOM 674 N N . ARG A 1 94 ? -8.715 7.065 9.439 1.00 70.56 94 ARG A N 1
ATOM 675 C CA . ARG A 1 94 ? -9.649 7.930 8.704 1.00 70.56 94 ARG A CA 1
ATOM 676 C C . ARG A 1 94 ? -9.529 7.627 7.211 1.00 70.56 94 ARG A C 1
ATOM 678 O O . ARG A 1 94 ? -8.423 7.589 6.689 1.00 70.56 94 ARG A O 1
ATOM 685 N N . ILE A 1 95 ? -10.648 7.548 6.486 1.00 59.09 95 ILE A N 1
ATOM 686 C CA . ILE A 1 95 ? -10.667 7.284 5.027 1.00 59.09 95 ILE A CA 1
ATOM 687 C C . ILE A 1 95 ? -9.754 8.249 4.241 1.00 59.09 95 ILE A C 1
ATOM 689 O O . ILE A 1 95 ? -9.141 7.867 3.246 1.00 59.09 95 ILE A O 1
ATOM 693 N N . ARG A 1 96 ? -9.632 9.513 4.679 1.00 56.41 96 ARG A N 1
ATOM 694 C CA . ARG A 1 96 ? -8.687 10.470 4.070 1.00 56.41 96 ARG A CA 1
ATOM 695 C C . ARG A 1 96 ? -7.225 10.119 4.361 1.00 56.41 96 ARG A C 1
ATOM 697 O O . ARG A 1 96 ? -6.409 10.242 3.459 1.00 56.41 96 ARG A O 1
ATOM 704 N N . THR A 1 97 ? -6.921 9.669 5.577 1.00 58.06 97 THR A N 1
ATOM 705 C CA . THR A 1 97 ? -5.595 9.178 5.971 1.00 58.06 97 THR A CA 1
ATOM 706 C C . THR A 1 97 ? -5.243 7.915 5.195 1.00 58.06 97 THR A C 1
ATOM 708 O O . THR A 1 97 ? -4.169 7.859 4.615 1.00 58.06 97 THR A O 1
ATOM 711 N N . TRP A 1 98 ? -6.180 6.974 5.051 1.00 62.69 98 TRP A N 1
ATOM 712 C CA . TRP A 1 98 ? -6.005 5.773 4.229 1.00 62.69 98 TRP A CA 1
ATOM 713 C C . TRP A 1 98 ? -5.591 6.115 2.801 1.00 62.69 98 TRP A C 1
ATOM 715 O O . TRP A 1 98 ? -4.555 5.673 2.327 1.00 62.69 98 TRP A O 1
ATOM 725 N N . LYS A 1 99 ? -6.339 7.013 2.149 1.00 54.62 99 LYS A N 1
ATOM 726 C CA . LYS A 1 99 ? -6.013 7.495 0.803 1.00 54.62 99 LYS A CA 1
ATOM 727 C C . LYS A 1 99 ? -4.642 8.161 0.707 1.00 54.62 99 LYS A C 1
ATOM 729 O O . LYS A 1 99 ? -4.171 8.316 -0.401 1.00 54.62 99 LYS A O 1
ATOM 734 N N . ILE A 1 100 ? -4.034 8.626 1.790 1.00 53.81 100 ILE A N 1
ATOM 735 C CA . ILE A 1 100 ? -2.674 9.183 1.761 1.00 53.81 100 ILE A CA 1
ATOM 736 C C . ILE A 1 100 ? -1.648 8.063 1.961 1.00 53.81 100 ILE A C 1
ATOM 738 O O . ILE A 1 100 ? -0.637 8.046 1.267 1.00 53.81 100 ILE A O 1
ATOM 742 N N . LEU A 1 101 ? -1.942 7.112 2.850 1.00 56.75 101 LEU A N 1
ATOM 743 C CA . LEU A 1 101 ? -1.089 5.960 3.145 1.00 56.75 101 LEU A CA 1
ATOM 744 C C . LEU A 1 101 ? -1.045 4.931 2.004 1.00 56.75 101 LEU A C 1
ATOM 746 O O . LEU A 1 101 ? -0.042 4.243 1.857 1.00 56.75 101 LEU A O 1
ATOM 750 N N . THR A 1 102 ? -2.090 4.850 1.172 1.00 55.31 102 THR A N 1
ATOM 751 C CA . THR A 1 102 ? -2.170 3.892 0.055 1.00 55.31 102 THR A CA 1
ATOM 752 C C . THR A 1 102 ? -1.941 4.501 -1.330 1.00 55.31 102 THR A C 1
ATOM 754 O O . THR A 1 102 ? -1.705 3.762 -2.275 1.00 55.31 102 THR A O 1
ATOM 757 N N . ARG A 1 103 ? -1.972 5.835 -1.496 1.00 47.47 103 ARG A N 1
ATOM 758 C CA . ARG A 1 103 ? -1.795 6.502 -2.812 1.00 47.47 103 ARG A CA 1
ATOM 759 C C . ARG A 1 103 ? -0.367 6.516 -3.354 1.00 47.47 103 ARG A C 1
ATOM 761 O O . ARG A 1 103 ? -0.164 7.040 -4.444 1.00 47.47 103 ARG A O 1
ATOM 768 N N . ARG A 1 104 ? 0.619 6.014 -2.609 1.00 49.47 104 ARG A N 1
ATOM 769 C CA . ARG A 1 104 ? 2.021 6.030 -3.057 1.00 49.47 104 ARG A CA 1
ATOM 770 C C . ARG A 1 104 ? 2.463 4.761 -3.794 1.00 49.47 104 ARG A C 1
ATOM 772 O O . ARG A 1 104 ? 3.590 4.718 -4.256 1.00 49.47 104 ARG A O 1
ATOM 779 N N . HIS A 1 105 ? 1.553 3.806 -3.994 1.00 43.00 105 HIS A N 1
ATOM 780 C CA . HIS A 1 105 ? 1.679 2.726 -4.976 1.00 43.00 105 HIS A CA 1
ATOM 781 C C . HIS A 1 105 ? 0.456 2.783 -5.899 1.00 43.00 105 HIS A C 1
ATOM 783 O O . HIS A 1 105 ? -0.625 2.362 -5.513 1.00 43.00 105 HIS A O 1
ATOM 789 N N . GLU A 1 106 ? 0.639 3.402 -7.067 1.00 40.03 106 GLU A N 1
ATOM 790 C CA . GLU A 1 106 ? -0.281 3.505 -8.216 1.00 40.03 106 GLU A CA 1
ATOM 791 C C . GLU A 1 106 ? -1.724 4.017 -7.974 1.00 40.03 106 GLU A C 1
ATOM 793 O O . GLU A 1 106 ? -2.521 3.534 -7.169 1.00 40.03 106 GLU A O 1
ATOM 798 N N . ALA A 1 107 ? -2.099 5.039 -8.747 1.00 31.50 107 ALA A N 1
ATOM 799 C CA . ALA A 1 107 ? -3.259 5.904 -8.534 1.00 31.50 107 ALA A CA 1
ATOM 800 C C . ALA A 1 107 ? -4.659 5.250 -8.662 1.00 31.50 107 ALA A C 1
ATOM 802 O O . ALA A 1 107 ? -5.656 5.945 -8.451 1.00 31.50 107 ALA A O 1
ATOM 803 N N . GLU A 1 108 ? -4.777 3.945 -8.920 1.00 35.62 108 GLU A N 1
ATOM 804 C CA . GLU A 1 108 ? -6.067 3.234 -9.049 1.00 35.62 108 GLU A CA 1
ATOM 805 C C . GLU A 1 108 ? -6.374 2.230 -7.921 1.00 35.62 108 GLU A C 1
ATOM 807 O O . GLU A 1 108 ? -7.499 1.735 -7.801 1.00 35.62 108 GLU A O 1
ATOM 812 N N . MET A 1 109 ? -5.430 1.986 -7.011 1.00 39.12 109 MET A N 1
ATOM 813 C CA . MET A 1 109 ? -5.549 0.973 -5.950 1.00 39.12 109 MET A CA 1
ATOM 814 C C . MET A 1 109 ? -6.522 1.344 -4.812 1.00 39.12 109 MET A C 1
ATOM 816 O O . MET A 1 109 ? -6.844 0.526 -3.957 1.00 39.12 109 MET A O 1
ATOM 820 N N . ALA A 1 110 ? -7.058 2.569 -4.794 1.00 40.91 110 ALA A N 1
ATOM 821 C CA . ALA A 1 110 ? -8.011 3.003 -3.767 1.00 40.91 110 ALA A CA 1
ATOM 822 C C . ALA A 1 110 ? -9.418 2.375 -3.903 1.00 40.91 110 ALA A C 1
ATOM 824 O O . ALA A 1 110 ? -10.272 2.633 -3.050 1.00 40.91 110 ALA A O 1
ATOM 825 N N . VAL A 1 111 ? -9.670 1.601 -4.967 1.00 39.91 111 VAL A N 1
ATOM 826 C CA . VAL A 1 111 ? -10.981 0.990 -5.264 1.00 39.91 111 VAL A CA 1
ATOM 827 C C . VAL A 1 111 ? -10.925 -0.544 -5.325 1.00 39.91 111 VAL A C 1
ATOM 829 O O . VAL A 1 111 ? -11.952 -1.181 -5.121 1.00 39.91 111 VAL A O 1
ATOM 832 N N . HIS A 1 112 ? -9.745 -1.143 -5.516 1.00 48.22 112 HIS A N 1
ATOM 833 C CA . HIS A 1 112 ? -9.574 -2.596 -5.599 1.00 48.22 112 HIS A CA 1
ATOM 834 C C . HIS A 1 112 ? -8.530 -3.041 -4.585 1.00 48.22 112 HIS A C 1
ATOM 836 O O . HIS A 1 112 ? -7.345 -2.800 -4.765 1.00 48.22 112 HIS A O 1
ATOM 842 N N . VAL A 1 113 ? -8.975 -3.656 -3.496 1.00 57.72 113 VAL A N 1
ATOM 843 C CA . VAL A 1 113 ? -8.088 -4.250 -2.500 1.00 57.72 113 VAL A CA 1
ATOM 844 C C . VAL A 1 113 ? -7.765 -5.664 -2.997 1.00 57.72 113 VAL A C 1
ATOM 846 O O . VAL A 1 113 ? -8.643 -6.523 -2.989 1.00 57.72 113 VAL A O 1
ATOM 849 N N . TRP A 1 114 ? -6.563 -5.900 -3.532 1.00 68.06 114 TRP A N 1
ATOM 850 C CA . TRP A 1 114 ? -6.181 -7.238 -4.006 1.00 68.06 114 TRP A CA 1
ATOM 851 C C . TRP A 1 114 ? -5.780 -8.102 -2.817 1.00 68.06 114 TRP A C 1
ATOM 853 O O . TRP A 1 114 ? -4.952 -7.673 -2.013 1.00 68.06 114 TRP A O 1
ATOM 863 N N . VAL A 1 115 ? -6.323 -9.315 -2.727 1.00 76.75 115 VAL A N 1
ATOM 864 C CA . VAL A 1 115 ? -5.851 -10.318 -1.762 1.00 76.75 115 VAL A CA 1
ATOM 865 C C . VAL A 1 115 ? -4.340 -10.507 -1.928 1.00 76.75 115 VAL A C 1
ATOM 867 O O . VAL A 1 115 ? -3.821 -10.413 -3.041 1.00 76.75 115 VAL A O 1
ATOM 870 N N . ASP A 1 116 ? -3.639 -10.688 -0.812 1.00 79.50 116 ASP A N 1
ATOM 871 C CA . ASP A 1 116 ? -2.180 -10.810 -0.706 1.00 79.50 116 ASP A CA 1
ATOM 872 C C . ASP A 1 116 ? -1.373 -9.538 -1.020 1.00 79.50 116 ASP A C 1
ATOM 874 O O . ASP A 1 116 ? -0.146 -9.531 -0.884 1.00 79.50 116 ASP A O 1
ATOM 878 N N . SER A 1 117 ? -2.026 -8.425 -1.373 1.00 77.81 117 SER A N 1
ATOM 879 C CA . SER A 1 117 ? -1.333 -7.136 -1.463 1.00 77.81 117 SER A CA 1
ATOM 880 C C . SER A 1 117 ? -0.958 -6.611 -0.076 1.00 77.81 117 SER A C 1
ATOM 882 O O . SER A 1 117 ? -1.671 -6.823 0.904 1.00 77.81 117 SER A O 1
ATOM 884 N N . ILE A 1 118 ? 0.181 -5.920 0.018 1.00 82.19 118 ILE A N 1
ATOM 885 C CA . ILE A 1 118 ? 0.668 -5.337 1.272 1.00 82.19 118 ILE A CA 1
ATOM 886 C C . ILE A 1 118 ? 0.370 -3.839 1.282 1.00 82.19 118 ILE A C 1
ATOM 888 O O . ILE A 1 118 ? 0.753 -3.112 0.365 1.00 82.19 118 ILE A O 1
ATOM 892 N N . ILE A 1 119 ? -0.271 -3.370 2.348 1.00 80.56 119 ILE A N 1
ATOM 893 C CA . ILE A 1 119 ? -0.647 -1.968 2.554 1.00 80.56 119 ILE A CA 1
ATOM 894 C C . ILE A 1 119 ? 0.022 -1.377 3.797 1.00 80.56 119 ILE A C 1
ATOM 896 O O . ILE A 1 119 ? 0.371 -2.097 4.732 1.00 80.56 119 ILE A O 1
ATOM 900 N N . CYS A 1 120 ? 0.158 -0.049 3.830 1.00 83.75 120 CYS A N 1
ATOM 901 C CA . CYS A 1 120 ? 0.596 0.682 5.017 1.00 83.75 120 CYS A CA 1
ATOM 902 C C . CYS A 1 120 ? -0.588 1.053 5.917 1.00 83.75 120 CYS A C 1
ATOM 904 O O . CYS A 1 120 ? -1.527 1.722 5.480 1.00 83.75 120 CYS A O 1
ATOM 906 N N . LEU A 1 121 ? -0.494 0.692 7.196 1.00 86.31 121 LEU A N 1
ATOM 907 C CA . LEU A 1 121 ? -1.425 1.093 8.253 1.00 86.31 121 LEU A CA 1
ATOM 908 C C . LEU A 1 121 ? -0.933 2.301 9.063 1.00 86.31 121 LEU A C 1
ATOM 910 O O . LEU A 1 121 ? -1.680 2.850 9.863 1.00 86.31 121 LEU A O 1
ATOM 914 N N . SER A 1 122 ? 0.313 2.727 8.869 1.00 85.62 122 SER A N 1
ATOM 915 C CA . SER A 1 122 ? 0.906 3.883 9.546 1.00 85.62 122 SER A CA 1
ATOM 916 C C . SER A 1 122 ? 1.639 4.781 8.557 1.00 85.62 122 SER A C 1
ATOM 918 O O . SER A 1 122 ? 1.842 4.414 7.400 1.00 85.62 122 SER A O 1
ATOM 920 N N . SER A 1 123 ? 2.111 5.939 9.024 1.00 80.94 123 SER A N 1
ATOM 921 C CA . SER A 1 123 ? 3.167 6.668 8.315 1.00 80.94 123 SER A CA 1
ATOM 922 C C . SER A 1 123 ? 4.451 5.829 8.213 1.00 80.94 123 SER A C 1
ATOM 924 O O . SER A 1 123 ? 4.604 4.830 8.915 1.00 80.94 123 SER A O 1
ATOM 926 N N . GLY A 1 124 ? 5.373 6.241 7.345 1.00 82.38 124 GLY A N 1
ATOM 927 C CA . GLY A 1 124 ? 6.649 5.563 7.119 1.00 82.38 124 GLY A CA 1
ATOM 928 C C . GLY A 1 124 ? 6.803 5.061 5.686 1.00 82.38 124 GLY A C 1
ATOM 929 O O . GLY A 1 124 ? 5.892 5.183 4.864 1.00 82.38 124 GLY A O 1
ATOM 930 N N . ASN A 1 125 ? 7.976 4.509 5.401 1.00 82.38 125 ASN A N 1
ATOM 931 C CA . ASN A 1 125 ? 8.360 4.057 4.068 1.00 82.38 125 ASN A CA 1
ATOM 932 C C . ASN A 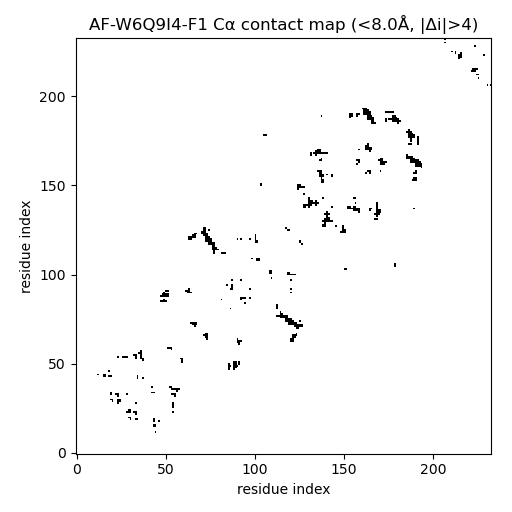1 125 ? 7.667 2.724 3.729 1.00 82.38 125 ASN A C 1
ATOM 934 O O . ASN A 1 125 ? 7.803 1.768 4.504 1.00 82.38 125 ASN A O 1
ATOM 938 N N . PRO A 1 126 ? 6.926 2.623 2.606 1.00 80.44 126 PRO A N 1
ATOM 939 C CA . PRO A 1 126 ? 6.266 1.383 2.217 1.00 80.44 126 PRO A CA 1
ATOM 940 C C . PRO A 1 126 ? 7.284 0.281 1.874 1.00 80.44 126 PRO A C 1
ATOM 942 O O . PRO A 1 126 ? 8.450 0.565 1.568 1.00 80.44 126 PRO A O 1
ATOM 945 N N . PRO A 1 127 ? 6.887 -1.000 1.905 1.00 82.25 127 PRO A N 1
ATOM 946 C CA . PRO A 1 127 ? 7.730 -2.064 1.377 1.00 82.25 127 PRO A CA 1
ATOM 947 C C . PRO A 1 127 ? 7.942 -1.888 -0.133 1.00 82.25 127 PRO A C 1
ATOM 949 O O . PRO A 1 127 ? 7.121 -1.289 -0.835 1.00 82.25 127 PRO A O 1
ATOM 952 N N . MET A 1 128 ? 9.056 -2.430 -0.629 1.00 83.31 128 MET A N 1
ATOM 953 C CA . MET A 1 128 ? 9.277 -2.545 -2.069 1.00 83.31 128 MET A CA 1
ATOM 954 C C . MET A 1 128 ? 8.210 -3.464 -2.677 1.00 83.31 128 MET A C 1
ATOM 956 O O . MET A 1 128 ? 7.902 -4.497 -2.072 1.00 83.31 128 MET A O 1
ATOM 960 N N . PRO A 1 129 ? 7.681 -3.140 -3.869 1.00 80.56 129 PRO A N 1
ATOM 961 C CA . PRO A 1 129 ? 6.854 -4.066 -4.626 1.00 80.56 129 PRO A CA 1
ATOM 962 C C . PRO A 1 129 ? 7.567 -5.408 -4.833 1.00 80.56 129 PRO A C 1
ATOM 964 O O . PRO A 1 129 ? 8.788 -5.454 -5.004 1.00 80.56 129 PRO A O 1
ATOM 967 N N . ALA A 1 130 ? 6.805 -6.503 -4.834 1.00 83.25 130 ALA A N 1
ATOM 968 C CA . ALA A 1 130 ? 7.365 -7.828 -5.070 1.00 83.25 130 ALA A CA 1
ATOM 969 C C . ALA A 1 130 ? 8.055 -7.886 -6.450 1.00 83.25 130 ALA A C 1
ATOM 971 O O . ALA A 1 130 ? 7.482 -7.387 -7.426 1.00 83.25 130 ALA A O 1
ATOM 972 N N . PRO A 1 131 ? 9.254 -8.490 -6.561 1.00 88.50 131 PRO A N 1
ATOM 973 C CA . PRO A 1 131 ? 9.928 -8.634 -7.844 1.00 88.50 131 PRO A CA 1
ATOM 974 C C . PRO A 1 131 ? 9.084 -9.423 -8.850 1.00 88.50 131 PRO A C 1
ATOM 976 O O . PRO A 1 131 ? 8.553 -10.485 -8.526 1.00 88.50 131 PRO A O 1
ATOM 979 N N . MET A 1 132 ? 9.022 -8.945 -10.091 1.00 85.75 132 MET A N 1
ATOM 980 C CA . MET A 1 132 ? 8.400 -9.653 -11.208 1.00 85.75 132 MET A CA 1
ATOM 981 C C . MET A 1 132 ? 9.481 -10.284 -12.076 1.00 85.75 132 MET A C 1
ATOM 983 O O . MET A 1 132 ? 10.345 -9.591 -12.607 1.00 85.75 132 MET A O 1
ATOM 987 N N . ALA A 1 133 ? 9.431 -11.605 -12.242 1.00 92.75 133 ALA A N 1
ATOM 988 C CA . ALA A 1 133 ? 10.501 -12.369 -12.886 1.00 92.75 133 ALA A CA 1
ATOM 989 C C . ALA A 1 133 ? 10.834 -11.906 -14.317 1.00 92.75 133 ALA A C 1
ATOM 991 O O . ALA A 1 133 ? 11.984 -12.003 -14.737 1.00 92.75 133 ALA A O 1
ATOM 992 N N . ASN A 1 134 ? 9.848 -11.395 -15.057 1.00 89.38 134 ASN A N 1
ATOM 993 C CA . ASN A 1 134 ? 10.004 -10.915 -16.429 1.00 89.38 134 ASN A CA 1
ATOM 994 C C . ASN A 1 134 ? 10.181 -9.391 -16.545 1.00 89.38 134 ASN A C 1
ATOM 996 O O . ASN A 1 134 ? 10.299 -8.903 -17.668 1.00 89.38 134 ASN A O 1
ATOM 1000 N N . ALA A 1 135 ? 10.189 -8.630 -15.445 1.00 90.00 135 ALA A N 1
ATOM 1001 C CA . ALA A 1 135 ? 10.380 -7.182 -15.503 1.00 90.00 135 ALA A CA 1
ATOM 1002 C C . ALA A 1 135 ? 11.802 -6.829 -15.970 1.00 90.00 135 ALA A C 1
ATOM 1004 O O . ALA A 1 135 ? 12.799 -7.298 -15.417 1.00 90.00 135 ALA A O 1
ATOM 1005 N N . VAL A 1 136 ? 11.887 -5.973 -16.987 1.00 91.31 136 VAL A N 1
ATOM 1006 C CA . VAL A 1 136 ? 13.131 -5.510 -17.618 1.00 91.31 136 VAL A CA 1
ATOM 1007 C C . VAL A 1 136 ? 13.575 -4.159 -17.041 1.00 91.31 136 VAL A C 1
ATOM 1009 O O . VAL A 1 136 ? 14.778 -3.921 -16.885 1.00 91.31 136 VAL A O 1
ATOM 1012 N N . CYS A 1 137 ? 12.621 -3.300 -16.678 1.00 88.81 137 CYS A N 1
ATOM 1013 C CA . CYS A 1 137 ? 12.837 -2.017 -16.008 1.00 88.81 137 CYS A CA 1
ATOM 1014 C C . CYS A 1 137 ? 11.817 -1.775 -14.878 1.00 88.81 137 CYS A C 1
ATOM 1016 O O . CYS A 1 137 ? 10.944 -2.604 -14.618 1.00 88.81 137 CYS A O 1
ATOM 1018 N N . GLY A 1 138 ? 11.970 -0.653 -14.171 1.00 87.25 138 GLY A N 1
ATOM 1019 C CA . GLY A 1 138 ? 11.096 -0.252 -13.069 1.00 87.25 138 GLY A CA 1
ATOM 1020 C C . GLY A 1 138 ? 11.431 -0.898 -11.716 1.00 87.25 138 GLY A C 1
ATOM 1021 O O . GLY A 1 138 ? 12.374 -1.692 -11.596 1.00 87.25 138 GLY A O 1
ATOM 1022 N N . PRO A 1 139 ? 10.652 -0.581 -10.668 1.00 86.81 139 PRO A N 1
ATOM 1023 C CA . PRO A 1 139 ? 10.942 -0.991 -9.291 1.00 86.81 139 PRO A CA 1
ATOM 1024 C C . PRO A 1 139 ? 10.826 -2.496 -9.031 1.00 86.81 139 PRO A C 1
ATOM 1026 O O . PRO A 1 139 ? 11.459 -3.009 -8.113 1.00 86.81 139 PRO A O 1
ATOM 1029 N N . GLN A 1 140 ? 10.042 -3.209 -9.843 1.00 87.75 140 GLN A N 1
ATOM 1030 C CA . GLN A 1 140 ? 9.824 -4.654 -9.721 1.00 87.75 140 GLN A CA 1
ATOM 1031 C C . GLN A 1 140 ? 10.856 -5.498 -10.478 1.00 87.75 140 GLN A C 1
ATOM 1033 O O . GLN A 1 140 ? 10.762 -6.726 -10.463 1.00 87.75 140 GLN A O 1
ATOM 1038 N N . LYS A 1 141 ? 11.849 -4.880 -11.133 1.00 91.25 141 LYS A N 1
ATOM 1039 C CA . LYS A 1 141 ? 12.929 -5.620 -11.795 1.00 91.25 141 LYS A CA 1
ATOM 1040 C C . LYS A 1 141 ? 13.622 -6.555 -10.785 1.00 91.25 141 LYS A C 1
ATOM 1042 O O . LYS A 1 141 ? 13.931 -6.115 -9.670 1.00 91.25 141 LYS A O 1
ATOM 1047 N N . PRO A 1 142 ? 13.900 -7.825 -11.132 1.00 94.06 142 PRO A N 1
ATOM 1048 C CA . PRO A 1 142 ? 14.599 -8.738 -10.236 1.00 94.06 142 PRO A CA 1
ATOM 1049 C C . PRO A 1 142 ? 15.920 -8.155 -9.723 1.00 94.06 142 PRO A C 1
ATOM 1051 O O . PRO A 1 142 ? 16.653 -7.493 -10.459 1.00 94.06 142 PRO A O 1
ATOM 1054 N N . SER A 1 143 ? 16.218 -8.415 -8.448 1.00 90.44 143 SER A N 1
ATOM 1055 C CA . SER A 1 143 ? 17.430 -7.946 -7.756 1.00 90.44 143 SER A CA 1
ATOM 1056 C C . SER A 1 143 ? 17.544 -6.423 -7.570 1.00 90.44 143 SER A C 1
ATOM 1058 O O . SER A 1 143 ? 18.633 -5.922 -7.279 1.00 90.44 143 SER A O 1
ATOM 1060 N N . THR A 1 144 ? 16.440 -5.677 -7.693 1.00 92.12 144 THR A N 1
ATOM 1061 C CA . THR A 1 144 ? 16.403 -4.246 -7.350 1.00 92.12 144 THR A CA 1
ATOM 1062 C C . THR A 1 144 ? 16.743 -4.037 -5.879 1.00 92.12 144 THR A C 1
ATOM 1064 O O . THR A 1 144 ? 16.138 -4.639 -4.992 1.00 92.12 144 THR A O 1
ATOM 1067 N N . LYS A 1 145 ? 17.720 -3.168 -5.611 1.00 90.62 145 LYS A N 1
ATOM 1068 C CA . LYS A 1 145 ? 18.066 -2.779 -4.243 1.00 90.62 145 LYS A CA 1
ATOM 1069 C C . LYS A 1 145 ? 17.008 -1.825 -3.707 1.00 90.62 145 LYS A C 1
ATOM 1071 O O . LYS A 1 145 ? 16.626 -0.881 -4.392 1.00 90.62 145 LYS A O 1
ATOM 1076 N N . ARG A 1 146 ? 16.572 -2.062 -2.471 1.00 86.94 146 ARG A N 1
ATOM 1077 C CA . ARG A 1 146 ? 15.674 -1.153 -1.761 1.00 86.94 146 ARG A CA 1
ATOM 1078 C C . ARG A 1 146 ? 16.395 0.185 -1.510 1.00 86.94 146 ARG A C 1
ATOM 1080 O O . ARG A 1 146 ? 17.461 0.146 -0.894 1.00 86.94 146 ARG A O 1
ATOM 1087 N N . PRO A 1 147 ? 15.852 1.328 -1.964 1.00 86.62 147 PRO A N 1
ATOM 1088 C CA . PRO A 1 147 ? 16.350 2.647 -1.582 1.00 86.62 147 PRO A CA 1
ATOM 1089 C C . PRO A 1 147 ? 15.991 2.975 -0.124 1.00 86.62 147 PRO A C 1
ATOM 1091 O O . PRO A 1 147 ? 15.121 2.333 0.470 1.00 86.62 147 PRO A O 1
ATOM 1094 N N . ASP A 1 148 ? 16.639 3.992 0.446 1.00 82.50 148 ASP A N 1
ATOM 1095 C CA . ASP A 1 148 ? 16.321 4.473 1.798 1.00 82.50 148 ASP A CA 1
ATOM 1096 C C . ASP A 1 148 ? 14.900 5.056 1.862 1.00 82.50 148 ASP A C 1
ATOM 1098 O O . ASP A 1 148 ? 14.147 4.763 2.794 1.00 82.50 148 ASP A O 1
ATOM 1102 N N . ASP A 1 149 ? 14.517 5.819 0.832 1.00 80.94 149 ASP A N 1
ATOM 1103 C CA . ASP A 1 149 ? 13.163 6.321 0.607 1.00 80.94 149 ASP A CA 1
ATOM 1104 C C . ASP A 1 149 ? 12.472 5.487 -0.478 1.00 80.94 149 ASP A C 1
ATOM 1106 O O . ASP A 1 149 ? 12.853 5.514 -1.644 1.00 80.94 149 ASP A O 1
ATOM 1110 N N . THR A 1 150 ? 11.455 4.724 -0.082 1.00 76.31 150 THR A N 1
ATOM 1111 C CA . THR A 1 150 ? 10.640 3.908 -0.991 1.00 76.31 150 THR A CA 1
ATOM 1112 C C . THR A 1 150 ? 9.341 4.595 -1.407 1.00 76.31 150 THR A C 1
ATOM 1114 O O . THR A 1 150 ? 8.451 3.950 -1.962 1.00 76.31 150 THR A O 1
ATOM 1117 N N . THR A 1 151 ? 9.187 5.884 -1.104 1.00 72.81 151 THR A N 1
ATOM 1118 C CA . THR A 1 151 ? 7.972 6.636 -1.419 1.00 72.81 151 THR A CA 1
ATOM 1119 C C . THR A 1 151 ? 7.952 7.215 -2.831 1.00 72.81 151 THR A C 1
ATOM 1121 O O . THR A 1 151 ? 6.866 7.540 -3.313 1.00 72.81 151 THR A O 1
ATOM 1124 N N . ASP A 1 152 ? 9.112 7.293 -3.485 1.00 75.88 152 ASP A N 1
ATOM 1125 C CA . ASP A 1 152 ? 9.261 7.555 -4.914 1.00 75.88 152 ASP A CA 1
ATOM 1126 C C . ASP A 1 152 ? 10.203 6.513 -5.521 1.00 75.88 152 ASP A C 1
ATOM 1128 O O . ASP A 1 152 ? 11.363 6.386 -5.132 1.00 75.88 152 ASP A O 1
ATOM 1132 N N . LEU A 1 153 ? 9.665 5.722 -6.444 1.00 79.81 153 LEU A N 1
ATOM 1133 C CA . LEU A 1 153 ? 10.364 4.607 -7.070 1.00 79.81 153 LEU A CA 1
ATOM 1134 C C . LEU A 1 153 ? 10.505 4.783 -8.588 1.00 79.81 153 LEU A C 1
ATOM 1136 O O . LEU A 1 153 ? 10.941 3.846 -9.262 1.00 79.81 153 LEU A O 1
ATOM 1140 N N . ALA A 1 154 ? 10.117 5.941 -9.136 1.00 76.75 154 ALA A N 1
ATOM 1141 C CA . ALA A 1 154 ? 10.038 6.155 -10.582 1.00 76.75 154 ALA A CA 1
ATOM 1142 C C . ALA A 1 154 ? 11.398 5.977 -11.277 1.00 76.75 154 ALA A C 1
ATOM 1144 O O . ALA A 1 154 ? 11.465 5.397 -12.363 1.00 76.75 154 ALA A O 1
ATOM 1145 N N . ASP A 1 155 ? 12.473 6.395 -10.608 1.00 79.81 155 ASP A N 1
ATOM 1146 C CA . ASP A 1 155 ? 13.837 6.385 -11.145 1.00 79.81 155 ASP A CA 1
ATOM 1147 C C . ASP A 1 155 ? 14.559 5.036 -10.975 1.00 79.81 155 ASP A C 1
ATOM 1149 O O . ASP A 1 155 ? 15.701 4.864 -11.413 1.00 79.81 155 ASP A O 1
ATOM 1153 N N . LEU A 1 156 ? 13.921 4.039 -10.349 1.00 86.38 156 LEU A N 1
ATOM 1154 C CA . LEU A 1 156 ? 14.534 2.724 -10.193 1.00 86.38 156 LEU A CA 1
ATOM 1155 C C . LEU A 1 156 ? 14.527 1.949 -11.510 1.00 86.38 156 LEU A C 1
ATOM 1157 O O . LEU A 1 156 ? 13.483 1.663 -12.094 1.00 86.38 156 LEU A O 1
ATOM 1161 N N . ASN A 1 157 ? 15.722 1.520 -11.920 1.00 89.50 157 ASN A N 1
ATOM 1162 C CA . ASN A 1 157 ? 15.952 0.731 -13.128 1.00 89.50 157 ASN A CA 1
ATOM 1163 C C . ASN A 1 157 ? 15.342 1.378 -14.378 1.00 89.50 157 ASN A C 1
ATOM 1165 O O . ASN A 1 157 ? 14.526 0.757 -15.061 1.00 89.50 157 ASN A O 1
ATOM 1169 N N . THR A 1 158 ? 15.749 2.612 -14.671 1.00 87.25 158 THR A N 1
ATOM 1170 C CA . THR A 1 158 ? 15.376 3.353 -15.881 1.00 87.25 158 THR A CA 1
ATOM 1171 C C . THR A 1 158 ? 15.533 2.493 -17.141 1.00 87.25 158 THR A C 1
ATOM 1173 O O . THR A 1 158 ? 16.548 1.811 -17.318 1.00 87.25 158 THR A O 1
ATOM 1176 N N . CYS A 1 159 ? 14.535 2.508 -18.027 1.00 84.06 159 CYS A N 1
ATOM 1177 C CA . CYS A 1 159 ? 14.631 1.800 -19.302 1.00 84.06 159 CYS A CA 1
ATOM 1178 C C . CYS A 1 159 ? 15.637 2.517 -20.238 1.00 84.06 159 CYS A C 1
ATOM 1180 O O . CYS A 1 159 ? 15.852 3.728 -20.115 1.00 84.06 159 CYS A O 1
ATOM 1182 N N . PRO A 1 160 ? 16.249 1.810 -21.207 1.00 79.75 160 PRO A N 1
ATOM 1183 C CA . PRO A 1 160 ? 17.125 2.433 -22.199 1.00 79.75 160 PRO A CA 1
ATOM 1184 C C . PRO A 1 160 ? 16.460 3.629 -22.894 1.00 79.75 160 PRO A C 1
ATOM 1186 O O . PRO A 1 160 ? 15.263 3.596 -23.169 1.00 79.75 160 PRO A O 1
ATOM 1189 N N . LEU A 1 161 ? 17.247 4.673 -23.180 1.00 74.00 161 LEU A N 1
ATOM 1190 C CA . LEU A 1 161 ? 16.786 5.924 -23.806 1.00 74.00 161 LEU A CA 1
ATOM 1191 C C . LEU A 1 161 ? 15.698 6.673 -23.020 1.00 74.00 161 LEU A C 1
ATOM 1193 O O . LEU A 1 161 ? 14.990 7.486 -23.604 1.00 74.00 161 LEU A O 1
ATOM 1197 N N . ASN A 1 162 ? 15.563 6.398 -21.716 1.00 75.44 162 ASN A N 1
ATOM 1198 C CA . ASN A 1 162 ? 14.478 6.930 -20.894 1.00 75.44 162 ASN A CA 1
ATOM 1199 C C . ASN A 1 162 ? 13.104 6.665 -21.537 1.00 75.44 162 ASN A C 1
ATOM 1201 O O . ASN A 1 162 ? 12.237 7.534 -21.549 1.00 75.44 162 ASN A O 1
ATOM 1205 N N . ALA A 1 163 ? 12.961 5.480 -22.143 1.00 78.19 163 ALA A N 1
ATOM 1206 C CA . ALA A 1 163 ? 11.716 5.005 -22.721 1.00 78.19 163 ALA A CA 1
ATOM 1207 C C . ALA A 1 163 ? 10.750 4.550 -21.626 1.00 78.19 163 ALA A C 1
ATOM 1209 O O . ALA A 1 163 ? 11.170 4.087 -20.567 1.00 78.19 163 ALA A O 1
ATOM 1210 N N . CYS A 1 164 ? 9.457 4.623 -21.924 1.00 80.69 164 CYS A N 1
ATOM 1211 C CA . CYS A 1 164 ? 8.399 4.340 -20.969 1.00 80.69 164 CYS A CA 1
ATOM 1212 C C . CYS A 1 164 ? 8.511 2.934 -20.352 1.00 80.69 164 CYS A C 1
ATOM 1214 O O . CYS A 1 164 ? 8.556 1.936 -21.077 1.00 80.69 164 CYS A O 1
ATOM 1216 N N . CYS A 1 165 ? 8.483 2.862 -19.018 1.00 83.19 165 CYS A N 1
ATOM 1217 C CA . CYS A 1 165 ? 8.261 1.628 -18.266 1.00 83.19 165 CYS A CA 1
ATOM 1218 C C . CYS A 1 165 ? 6.762 1.454 -18.011 1.00 83.19 165 CYS A C 1
ATOM 1220 O O . CYS A 1 165 ? 6.114 2.404 -17.571 1.00 83.19 165 CYS A O 1
ATOM 1222 N N . ASN A 1 166 ? 6.210 0.269 -18.258 1.00 80.88 166 ASN A N 1
ATOM 1223 C CA . ASN A 1 166 ? 4.802 -0.030 -17.988 1.00 80.88 166 ASN A CA 1
ATOM 1224 C C . ASN A 1 166 ? 4.581 -0.742 -16.643 1.00 80.88 166 ASN A C 1
ATOM 1226 O O . ASN A 1 166 ? 5.544 -1.152 -15.996 1.00 80.88 166 ASN A O 1
ATOM 1230 N N . VAL A 1 167 ? 3.315 -0.943 -16.250 1.00 76.94 167 VAL A N 1
ATOM 1231 C CA . VAL A 1 167 ? 2.941 -1.627 -14.986 1.00 76.94 167 VAL A CA 1
ATOM 1232 C C . VAL A 1 167 ? 3.493 -3.058 -14.861 1.00 76.94 167 VAL A C 1
ATOM 1234 O O . VAL A 1 167 ? 3.572 -3.606 -13.770 1.00 76.94 167 VAL A O 1
ATOM 1237 N N . TRP A 1 168 ? 3.913 -3.672 -15.973 1.00 80.62 168 TRP A N 1
ATOM 1238 C CA . TRP A 1 168 ? 4.515 -5.011 -16.034 1.00 80.62 168 TRP A CA 1
ATOM 1239 C C . TRP A 1 168 ? 6.052 -4.976 -16.121 1.00 80.62 168 TRP A C 1
ATOM 1241 O O . TRP A 1 168 ? 6.688 -5.987 -16.441 1.00 80.62 168 TRP A O 1
ATOM 1251 N N . GLY A 1 169 ? 6.668 -3.813 -15.889 1.00 84.62 169 GLY A N 1
ATOM 1252 C CA . GLY A 1 169 ? 8.116 -3.623 -15.963 1.00 84.62 169 GLY A CA 1
ATOM 1253 C C . GLY A 1 169 ? 8.694 -3.793 -17.370 1.00 84.62 169 GLY A C 1
ATOM 1254 O O . GLY A 1 169 ? 9.865 -4.150 -17.509 1.00 84.62 169 GLY A O 1
ATOM 1255 N N . GLN A 1 170 ? 7.888 -3.610 -18.419 1.00 85.81 170 GLN A N 1
ATOM 1256 C CA . GLN A 1 170 ? 8.320 -3.707 -19.815 1.00 85.81 170 GLN A CA 1
ATOM 1257 C C . GLN A 1 170 ? 8.557 -2.328 -20.420 1.00 85.81 170 GLN A C 1
ATOM 1259 O O . GLN A 1 170 ? 7.883 -1.356 -20.076 1.00 85.81 170 GLN A O 1
ATOM 1264 N N . VAL A 1 171 ? 9.479 -2.282 -21.381 1.00 82.69 171 VAL A N 1
ATOM 1265 C CA . VAL A 1 171 ? 9.702 -1.100 -22.212 1.00 82.69 171 VAL A CA 1
ATOM 1266 C C . VAL A 1 171 ? 8.571 -0.990 -23.226 1.00 82.69 171 VAL A C 1
ATOM 1268 O O . VAL A 1 171 ? 8.284 -1.956 -23.936 1.00 82.69 171 VAL A O 1
ATOM 1271 N N . MET A 1 172 ? 7.962 0.185 -23.343 1.00 72.31 172 MET A N 1
ATOM 1272 C CA . MET A 1 172 ? 7.077 0.480 -24.463 1.00 72.31 172 MET A CA 1
ATOM 1273 C C . MET A 1 172 ? 7.267 1.889 -25.015 1.00 72.31 172 MET A C 1
ATOM 1275 O O . MET A 1 172 ? 7.916 2.740 -24.413 1.00 72.31 172 MET A O 1
ATOM 1279 N N . TRP A 1 173 ? 6.679 2.133 -26.182 1.00 65.06 173 TRP A N 1
ATOM 1280 C CA . TRP A 1 173 ? 6.578 3.464 -26.759 1.00 65.06 173 TRP A CA 1
ATOM 1281 C C . TRP A 1 173 ? 5.220 4.067 -26.390 1.00 65.06 173 TRP A C 1
ATOM 1283 O O . TRP A 1 173 ? 4.185 3.551 -26.806 1.00 65.06 173 TRP A O 1
ATOM 1293 N N . HIS A 1 174 ? 5.215 5.145 -25.607 1.00 61.16 174 HIS A N 1
ATOM 1294 C CA . HIS A 1 174 ? 3.999 5.868 -25.232 1.00 61.16 174 HIS A CA 1
ATOM 1295 C C . HIS A 1 174 ? 4.199 7.373 -25.416 1.00 61.16 174 HIS A C 1
ATOM 1297 O O . HIS A 1 174 ? 5.265 7.903 -25.123 1.00 61.16 174 HIS A O 1
ATOM 1303 N N . THR A 1 175 ? 3.148 8.059 -25.864 1.00 54.81 175 THR A N 1
ATOM 1304 C CA . THR A 1 175 ? 3.108 9.519 -26.062 1.00 54.81 175 THR A CA 1
ATOM 1305 C C . THR A 1 175 ? 2.255 10.239 -25.006 1.00 54.81 175 THR A C 1
ATOM 1307 O O . THR A 1 175 ? 1.875 11.390 -25.206 1.00 54.81 175 THR A O 1
ATOM 1310 N N . GLY A 1 176 ? 1.882 9.551 -23.918 1.00 54.22 176 GLY A N 1
ATOM 1311 C CA . GLY A 1 176 ? 0.989 10.049 -22.863 1.00 54.22 176 GLY A CA 1
ATOM 1312 C C . GLY A 1 176 ? 1.706 10.352 -21.542 1.00 54.22 176 GLY A C 1
ATOM 1313 O O . GLY A 1 176 ? 2.855 9.964 -21.345 1.00 54.22 176 GLY A O 1
ATOM 1314 N N . ALA A 1 177 ? 1.016 11.045 -20.630 1.00 48.47 177 ALA A N 1
ATOM 1315 C CA . ALA A 1 177 ? 1.561 11.425 -19.328 1.00 48.47 177 ALA A CA 1
ATOM 1316 C C . ALA A 1 177 ? 1.770 10.207 -18.390 1.00 48.47 177 ALA A C 1
ATOM 1318 O O . ALA A 1 177 ? 0.915 9.310 -18.368 1.00 48.47 177 ALA A O 1
ATOM 1319 N N . PRO A 1 178 ? 2.856 10.190 -17.584 1.00 49.69 178 PRO A N 1
ATOM 1320 C CA . PRO A 1 178 ? 3.094 9.168 -16.565 1.00 49.69 178 PRO A CA 1
ATOM 1321 C C . PRO A 1 178 ? 1.904 9.006 -15.611 1.00 49.69 178 PRO A C 1
ATOM 1323 O O . PRO A 1 178 ? 1.261 9.983 -15.230 1.00 49.69 178 PRO A O 1
ATOM 1326 N N . GLY A 1 179 ? 1.632 7.775 -15.189 1.00 50.22 179 GLY A N 1
ATOM 1327 C CA . GLY A 1 179 ? 0.601 7.429 -14.211 1.00 50.22 179 GLY A CA 1
ATOM 1328 C C . GLY A 1 179 ? -0.828 7.368 -14.758 1.00 50.22 179 GLY A C 1
ATOM 1329 O O . GLY A 1 179 ? -1.755 7.195 -13.970 1.00 50.22 179 GLY A O 1
ATOM 1330 N N . SER A 1 180 ? -1.028 7.497 -16.076 1.00 51.16 180 SER A N 1
ATOM 1331 C CA . SER A 1 180 ? -2.338 7.330 -16.717 1.00 51.16 180 SER A CA 1
ATOM 1332 C C . SER A 1 180 ? -2.279 6.271 -17.819 1.00 51.16 180 SER A C 1
ATOM 1334 O O . SER A 1 180 ? -1.631 6.450 -18.849 1.00 51.16 180 SER A O 1
ATOM 1336 N N . ALA A 1 181 ? -2.941 5.141 -17.584 1.00 56.25 181 ALA A N 1
ATOM 1337 C CA . ALA A 1 181 ? -3.256 4.177 -18.625 1.00 56.25 181 ALA A CA 1
ATOM 1338 C C . ALA A 1 181 ? -4.632 4.522 -19.199 1.00 56.25 181 ALA A C 1
ATOM 1340 O O . ALA A 1 181 ? -5.578 4.770 -18.450 1.00 56.25 181 ALA A O 1
ATOM 1341 N N . GLU A 1 182 ? -4.780 4.511 -20.522 1.00 59.66 182 GLU A N 1
ATOM 1342 C CA . GLU A 1 182 ? -6.118 4.428 -21.100 1.00 59.66 182 GLU A CA 1
ATOM 1343 C C . GLU A 1 182 ? -6.761 3.107 -20.650 1.00 59.66 182 GLU A C 1
ATOM 1345 O O . GLU A 1 182 ? -6.073 2.095 -20.488 1.00 59.66 182 GLU A O 1
ATOM 1350 N N . LYS A 1 183 ? -8.077 3.101 -20.419 1.00 59.06 183 LYS A N 1
ATOM 1351 C CA . LYS A 1 183 ? -8.789 1.913 -19.940 1.00 59.06 183 LYS A CA 1
ATOM 1352 C C . LYS A 1 183 ? -8.525 0.719 -20.867 1.00 59.06 183 LYS A C 1
ATOM 1354 O O . LYS A 1 183 ? -8.889 0.753 -22.037 1.00 59.06 183 LYS A O 1
ATOM 1359 N N . GLY A 1 184 ? -7.950 -0.351 -20.317 1.00 59.62 184 GLY A N 1
ATOM 1360 C CA . GLY A 1 184 ? -7.580 -1.554 -21.074 1.00 59.62 184 GLY A CA 1
ATOM 1361 C C . GLY A 1 184 ? -6.173 -1.524 -21.684 1.00 59.62 184 GLY A C 1
ATOM 1362 O O . GLY A 1 184 ? -5.825 -2.436 -22.429 1.00 59.62 184 GLY A O 1
ATOM 1363 N N . THR A 1 185 ? -5.361 -0.514 -21.367 1.00 64.12 185 THR A N 1
ATOM 1364 C CA . THR A 1 185 ? -3.946 -0.421 -21.761 1.00 64.12 185 THR A CA 1
ATOM 1365 C C . THR A 1 185 ? -3.029 -0.552 -20.545 1.00 64.12 185 THR A C 1
ATOM 1367 O O . THR A 1 185 ? -3.475 -0.437 -19.407 1.00 64.12 185 THR A O 1
ATOM 1370 N N . ASN A 1 186 ? -1.735 -0.790 -20.778 1.00 63.59 186 ASN A N 1
ATOM 1371 C CA . ASN A 1 186 ? -0.760 -1.021 -19.705 1.00 63.59 186 ASN A CA 1
ATOM 1372 C C . ASN A 1 186 ? -0.074 0.255 -19.183 1.00 63.59 186 ASN A C 1
ATOM 1374 O O . ASN A 1 186 ? 0.752 0.130 -18.284 1.00 63.59 186 ASN A O 1
ATOM 1378 N N . GLY A 1 187 ? -0.417 1.434 -19.732 1.00 68.44 187 GLY A N 1
ATOM 1379 C CA . GLY A 1 187 ? 0.019 2.772 -19.301 1.00 68.44 187 GLY A CA 1
ATOM 1380 C C . GLY A 1 187 ? 1.523 2.988 -19.140 1.00 68.44 187 GLY A C 1
ATOM 1381 O O . GLY A 1 187 ? 2.327 2.063 -19.169 1.00 68.44 187 GLY A O 1
ATOM 1382 N N . CYS A 1 188 ? 1.929 4.238 -18.941 1.00 73.12 188 CYS A N 1
ATOM 1383 C CA . CYS A 1 188 ? 3.299 4.526 -18.539 1.00 73.12 188 CYS A CA 1
ATOM 1384 C C . CYS A 1 188 ? 3.388 4.802 -17.046 1.00 73.12 188 CYS A C 1
ATOM 1386 O O . CYS A 1 188 ? 2.647 5.652 -16.565 1.00 73.12 188 CYS A O 1
ATOM 1388 N N . ILE A 1 189 ? 4.292 4.140 -16.325 1.00 69.75 189 ILE A N 1
ATOM 1389 C CA . ILE A 1 189 ? 4.486 4.344 -14.880 1.00 69.75 189 ILE A CA 1
ATOM 1390 C C . ILE A 1 189 ? 5.736 5.167 -14.558 1.00 69.75 189 ILE A C 1
ATOM 1392 O O . ILE A 1 189 ? 5.744 5.890 -13.567 1.00 69.75 189 ILE A O 1
ATOM 1396 N N . SER A 1 190 ? 6.775 5.108 -15.396 1.00 68.88 190 SER A N 1
ATOM 1397 C CA . SER A 1 190 ? 7.995 5.910 -15.245 1.00 68.88 190 SER A CA 1
ATOM 1398 C C . SER A 1 190 ? 8.766 6.023 -16.562 1.00 68.88 190 SER A C 1
ATOM 1400 O O . SER A 1 190 ? 8.391 5.399 -17.559 1.00 68.88 190 SER A O 1
ATOM 1402 N N . ASN A 1 191 ? 9.839 6.823 -16.582 1.00 69.19 191 ASN A N 1
ATOM 1403 C CA . ASN A 1 191 ? 10.711 7.008 -17.748 1.00 69.19 191 ASN A CA 1
ATOM 1404 C C . ASN A 1 191 ? 9.948 7.510 -18.996 1.00 69.19 191 ASN A C 1
ATOM 1406 O O . ASN A 1 191 ? 10.071 6.958 -20.078 1.00 69.19 191 ASN A O 1
ATOM 1410 N N . CYS A 1 192 ? 9.077 8.517 -18.868 1.00 62.19 192 CYS A N 1
ATOM 1411 C CA . CYS A 1 192 ? 8.206 8.967 -19.975 1.00 62.19 192 CYS A CA 1
ATOM 1412 C C . CYS A 1 192 ? 8.834 10.052 -20.865 1.00 62.19 192 CYS A C 1
ATOM 1414 O O . CYS A 1 192 ? 8.120 10.763 -21.571 1.00 62.19 192 CYS A O 1
ATOM 1416 N N . GLY A 1 193 ? 10.149 10.247 -20.786 1.00 60.78 193 GLY A N 1
ATOM 1417 C CA . GLY A 1 193 ? 10.821 11.367 -21.427 1.00 60.78 193 GLY A CA 1
ATOM 1418 C C . GLY A 1 193 ? 11.544 10.939 -22.692 1.00 60.78 193 GLY A C 1
ATOM 1419 O O . GLY A 1 193 ? 12.726 10.627 -22.628 1.00 60.78 193 GLY A O 1
ATOM 1420 N N . THR A 1 194 ? 10.877 11.026 -23.844 1.00 54.19 194 THR A N 1
ATOM 1421 C CA . THR A 1 194 ? 11.543 11.019 -25.162 1.00 54.19 194 THR A CA 1
ATOM 1422 C C . THR A 1 194 ? 11.886 12.438 -25.619 1.00 54.19 194 THR A C 1
ATOM 1424 O O . THR A 1 194 ? 11.930 12.713 -26.822 1.00 54.19 194 THR A O 1
ATOM 14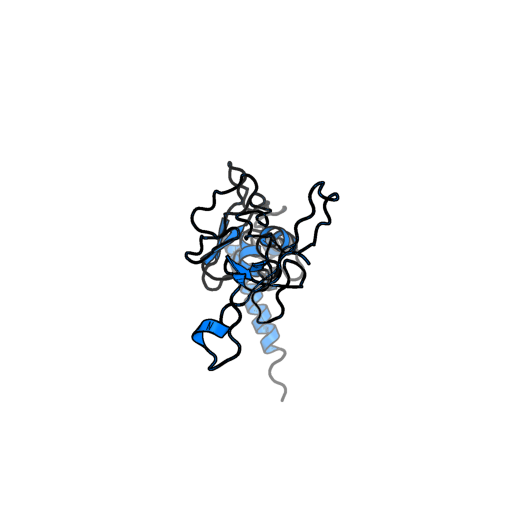27 N N . GLU A 1 195 ? 12.041 13.379 -24.682 1.00 56.44 195 GLU A N 1
ATOM 1428 C CA . GLU A 1 195 ? 12.363 14.757 -25.029 1.00 56.44 195 GLU A CA 1
ATOM 1429 C C . GLU A 1 195 ? 13.662 14.776 -25.827 1.00 56.44 195 GLU A C 1
ATOM 1431 O O . GLU A 1 195 ? 14.719 14.330 -25.377 1.00 56.44 195 GLU A O 1
ATOM 1436 N N . THR A 1 196 ? 13.572 15.282 -27.054 1.00 57.72 196 THR A N 1
ATOM 1437 C CA . THR A 1 196 ? 14.752 15.515 -27.873 1.00 57.72 196 THR A CA 1
ATOM 1438 C C . THR A 1 196 ? 15.494 16.699 -27.272 1.00 57.72 196 THR A C 1
ATOM 1440 O O . THR A 1 196 ? 15.216 17.856 -27.587 1.00 57.72 196 THR A O 1
ATOM 1443 N N . VAL A 1 197 ? 16.431 16.415 -26.373 1.00 61.06 197 VAL A N 1
ATOM 1444 C CA . VAL A 1 197 ? 17.336 17.424 -25.828 1.00 61.06 197 VAL A CA 1
ATOM 1445 C C . VAL A 1 197 ? 18.272 17.902 -26.933 1.00 61.06 197 VAL A C 1
ATOM 1447 O O . VAL A 1 197 ? 19.091 17.152 -27.463 1.00 61.06 197 VAL A O 1
ATOM 1450 N N . ARG A 1 198 ? 18.146 19.176 -27.308 1.00 59.38 198 ARG A N 1
ATOM 1451 C CA . ARG A 1 198 ? 19.074 19.816 -28.241 1.00 59.38 198 ARG A CA 1
ATOM 1452 C C . ARG A 1 198 ? 20.331 20.213 -27.464 1.00 59.38 198 ARG A C 1
ATOM 1454 O O . ARG A 1 198 ? 20.319 21.198 -26.732 1.00 59.38 198 ARG A O 1
ATOM 1461 N N . GLY A 1 199 ? 21.390 19.415 -27.589 1.00 67.19 199 GLY A N 1
ATOM 1462 C CA . GLY A 1 199 ? 22.706 19.734 -27.028 1.00 67.19 199 GLY A CA 1
ATOM 1463 C C . GLY A 1 199 ? 23.368 20.933 -27.719 1.00 67.19 199 GLY A C 1
ATOM 1464 O O . GLY A 1 199 ? 22.888 21.420 -28.746 1.00 67.19 199 GLY A O 1
ATOM 1465 N N . ALA A 1 200 ? 24.490 21.401 -27.163 1.00 75.81 200 ALA A N 1
ATOM 1466 C CA . ALA A 1 200 ? 25.355 22.358 -27.851 1.00 75.81 200 ALA A CA 1
ATOM 1467 C C . ALA A 1 200 ? 25.812 21.781 -29.203 1.00 75.81 200 ALA A C 1
ATOM 1469 O O . ALA A 1 200 ? 25.963 20.565 -29.341 1.00 75.81 200 ALA A O 1
ATOM 1470 N N . ALA A 1 201 ? 26.010 22.648 -30.202 1.00 75.94 201 ALA A N 1
ATOM 1471 C CA . ALA A 1 201 ? 26.502 22.222 -31.508 1.00 75.94 201 ALA A CA 1
ATOM 1472 C C . ALA A 1 201 ? 27.827 21.462 -31.337 1.00 75.94 201 ALA A C 1
ATOM 1474 O O . ALA A 1 201 ? 28.733 21.941 -30.658 1.00 75.94 201 ALA A O 1
ATOM 1475 N N . LEU A 1 202 ? 27.913 20.261 -31.912 1.00 73.75 202 LEU A N 1
ATOM 1476 C CA . LEU A 1 202 ? 29.133 19.463 -31.876 1.00 73.75 202 LEU A CA 1
ATOM 1477 C C . LEU A 1 202 ? 30.199 20.131 -32.752 1.00 73.75 202 LEU A C 1
ATOM 1479 O O . LEU A 1 202 ? 29.900 20.525 -33.877 1.00 73.75 202 LEU A O 1
ATOM 1483 N N . ASP A 1 203 ? 31.450 20.155 -32.285 1.00 76.56 203 ASP A N 1
ATOM 1484 C CA . ASP A 1 203 ? 32.605 20.586 -33.095 1.00 76.56 203 ASP A CA 1
ATOM 1485 C C . ASP A 1 203 ? 32.806 19.701 -34.340 1.00 76.56 203 ASP A C 1
ATOM 1487 O O . ASP A 1 203 ? 33.438 20.102 -35.315 1.00 76.56 203 ASP A O 1
ATOM 1491 N N . VAL A 1 204 ? 32.252 18.482 -34.311 1.00 77.88 204 VAL A N 1
ATOM 1492 C CA . VAL A 1 204 ? 32.289 17.512 -35.406 1.00 77.88 204 VAL A CA 1
ATOM 1493 C C . VAL A 1 204 ? 30.866 17.118 -35.780 1.00 77.88 204 VAL A C 1
ATOM 1495 O O . VAL A 1 204 ? 30.189 16.396 -35.046 1.00 77.88 204 VAL A O 1
ATOM 1498 N N . VAL A 1 205 ? 30.432 17.553 -36.960 1.00 75.69 205 VAL A N 1
ATOM 1499 C CA . VAL A 1 205 ? 29.198 17.078 -37.589 1.00 75.69 205 VAL A CA 1
ATOM 1500 C C . VAL A 1 205 ? 29.467 15.702 -38.194 1.00 75.69 205 VAL A C 1
ATOM 1502 O O . VAL A 1 205 ? 30.457 15.509 -38.900 1.00 75.69 205 VAL A O 1
ATOM 1505 N N . ARG A 1 206 ? 28.602 14.729 -37.902 1.00 73.94 206 ARG A N 1
ATOM 1506 C CA . ARG A 1 206 ? 28.609 13.419 -38.562 1.00 73.94 206 ARG A CA 1
ATOM 1507 C C . ARG A 1 206 ? 27.282 13.220 -39.274 1.00 73.94 206 ARG A C 1
ATOM 1509 O O . ARG A 1 206 ? 26.235 13.454 -38.674 1.00 73.94 206 ARG A O 1
ATOM 1516 N N . ASN A 1 207 ? 27.342 12.718 -40.500 1.00 74.31 207 ASN A N 1
ATOM 1517 C CA . ASN A 1 207 ? 26.166 12.242 -41.212 1.00 74.31 207 ASN A CA 1
ATOM 1518 C C . ASN A 1 207 ? 25.905 10.797 -40.779 1.00 74.31 207 ASN A C 1
ATOM 1520 O O . ASN A 1 207 ? 26.795 9.948 -40.843 1.00 74.31 207 ASN A O 1
ATOM 1524 N N . ILE A 1 208 ? 24.701 10.535 -40.272 1.00 77.00 208 ILE A N 1
ATOM 1525 C CA . ILE A 1 208 ? 24.248 9.198 -39.882 1.00 77.00 208 ILE A CA 1
ATOM 1526 C C . ILE A 1 208 ? 23.101 8.828 -40.817 1.00 77.00 208 ILE A C 1
ATOM 1528 O O . ILE A 1 208 ? 22.097 9.535 -40.866 1.00 77.00 208 ILE A O 1
ATOM 1532 N N . ALA A 1 209 ? 23.247 7.715 -41.531 1.00 74.25 209 ALA A N 1
ATOM 1533 C CA . ALA A 1 209 ? 22.200 7.135 -42.361 1.00 74.25 209 ALA A CA 1
ATOM 1534 C C . ALA A 1 209 ? 21.752 5.790 -41.777 1.00 74.25 209 ALA A C 1
ATOM 1536 O O . ALA A 1 209 ? 22.556 5.040 -41.221 1.00 74.25 209 ALA A O 1
ATOM 1537 N N . TYR A 1 210 ? 20.466 5.484 -41.923 1.00 77.19 210 TYR A N 1
ATOM 1538 C CA . TYR A 1 210 ? 19.888 4.196 -41.550 1.00 77.19 210 TYR A CA 1
ATOM 1539 C C . TYR A 1 210 ? 19.612 3.398 -42.824 1.00 77.19 210 TYR A C 1
ATOM 1541 O O . TYR A 1 210 ? 19.012 3.919 -43.762 1.00 77.19 210 TYR A O 1
ATOM 1549 N N . PHE A 1 211 ? 20.055 2.143 -42.858 1.00 79.25 211 PHE A N 1
ATOM 1550 C CA . PHE A 1 211 ? 19.864 1.239 -43.989 1.00 79.25 211 PHE A CA 1
ATOM 1551 C C . PHE A 1 211 ? 19.070 0.010 -43.543 1.00 79.25 211 PHE A C 1
ATOM 1553 O O . PHE A 1 211 ? 19.461 -0.688 -42.607 1.00 79.25 211 PHE A O 1
ATOM 1560 N N . GLU A 1 212 ? 17.953 -0.256 -44.215 1.00 71.88 212 GLU A N 1
ATOM 1561 C CA . GLU A 1 212 ? 17.083 -1.391 -43.916 1.00 71.88 212 GLU A CA 1
ATOM 1562 C C . GLU A 1 212 ? 17.403 -2.566 -44.857 1.00 71.88 212 GLU A C 1
ATOM 1564 O O . GLU A 1 212 ? 16.972 -2.612 -46.008 1.00 71.88 212 GLU A O 1
ATOM 1569 N N . GLY A 1 213 ? 18.190 -3.530 -44.373 1.00 76.50 213 GLY A N 1
ATOM 1570 C CA . GLY A 1 213 ? 18.771 -4.599 -45.200 1.00 76.50 213 GLY A CA 1
ATOM 1571 C C . GLY A 1 213 ? 17.843 -5.755 -45.595 1.00 76.50 213 GLY A C 1
ATOM 1572 O O . GLY A 1 213 ? 18.324 -6.744 -46.148 1.00 76.50 213 GLY A O 1
ATOM 1573 N N . TYR A 1 214 ? 16.533 -5.683 -45.331 1.00 74.88 214 TYR A N 1
ATOM 1574 C CA . TYR A 1 214 ? 15.605 -6.791 -45.629 1.00 74.88 214 TYR A CA 1
ATOM 1575 C C . TYR A 1 214 ? 15.471 -7.080 -47.135 1.00 74.88 214 TYR A C 1
ATOM 1577 O O . TYR A 1 214 ? 15.043 -8.169 -47.531 1.00 74.88 214 TYR A O 1
ATOM 1585 N N . SER A 1 215 ? 15.841 -6.117 -47.987 1.00 73.06 215 SER A N 1
ATOM 1586 C CA . SER A 1 215 ? 15.808 -6.245 -49.446 1.00 73.06 215 SER A CA 1
ATOM 1587 C C . SER A 1 215 ? 16.714 -7.364 -49.964 1.00 73.06 215 SER A C 1
ATOM 1589 O O . SER A 1 215 ? 16.393 -7.948 -50.994 1.00 73.06 215 SER A O 1
ATOM 1591 N N . LEU A 1 216 ? 17.781 -7.715 -49.235 1.00 75.12 216 LEU A N 1
ATOM 1592 C CA . LEU A 1 216 ? 18.769 -8.721 -49.641 1.00 75.12 216 LEU A CA 1
ATOM 1593 C C . LEU A 1 216 ? 18.273 -10.170 -49.527 1.00 75.12 216 LEU A C 1
ATOM 1595 O O . LEU A 1 216 ? 18.806 -11.045 -50.203 1.00 75.12 216 LEU A O 1
ATOM 1599 N N . SER A 1 217 ? 17.259 -10.436 -48.700 1.00 73.25 217 SER A N 1
ATOM 1600 C CA . SER A 1 217 ? 16.731 -11.790 -48.464 1.00 73.25 217 SER A CA 1
ATOM 1601 C C . SER A 1 217 ? 15.287 -11.997 -48.926 1.00 73.25 217 SER A C 1
ATOM 1603 O O . SER A 1 217 ? 14.829 -13.137 -48.957 1.00 73.25 217 SER A O 1
ATOM 1605 N N . SER A 1 218 ? 14.564 -10.925 -49.273 1.00 72.50 218 S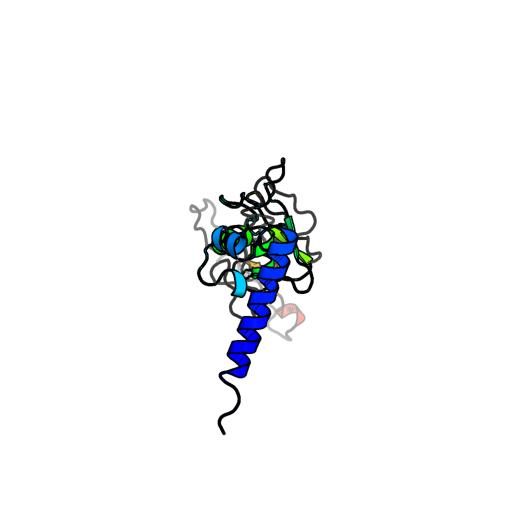ER A N 1
ATOM 1606 C CA . SER A 1 218 ? 13.092 -10.958 -49.395 1.00 72.50 218 SER A CA 1
ATOM 1607 C C . SER A 1 218 ? 12.542 -10.518 -50.756 1.00 72.50 218 SER A C 1
ATOM 1609 O O . SER A 1 218 ? 11.329 -10.538 -50.955 1.00 72.50 218 SER A O 1
ATOM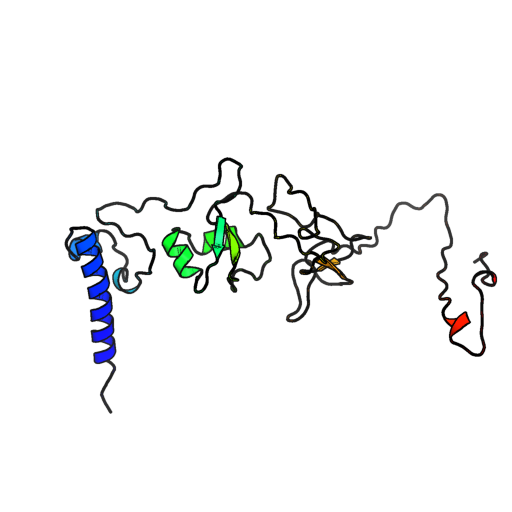 1611 N N . ARG A 1 219 ? 13.390 -10.042 -51.673 1.00 73.94 219 ARG A N 1
ATOM 1612 C CA . ARG A 1 219 ? 12.975 -9.484 -52.973 1.00 73.94 219 ARG A CA 1
ATOM 1613 C C . ARG A 1 219 ? 13.719 -10.187 -54.098 1.00 73.94 219 ARG A C 1
ATOM 1615 O O . ARG A 1 219 ? 14.850 -10.592 -53.879 1.00 73.94 219 ARG A O 1
ATOM 1622 N N . ASP A 1 220 ? 13.123 -10.267 -55.288 1.00 81.38 220 ASP A N 1
ATOM 1623 C CA . ASP A 1 220 ? 13.746 -10.868 -56.485 1.00 81.38 220 ASP A CA 1
ATOM 1624 C C . ASP A 1 220 ? 14.661 -9.889 -57.259 1.00 81.38 220 ASP A C 1
ATOM 1626 O O . ASP A 1 220 ? 15.414 -10.288 -58.146 1.00 81.38 220 ASP A O 1
ATOM 1630 N N . CYS A 1 221 ? 14.577 -8.584 -56.967 1.00 76.56 221 CYS A N 1
ATOM 1631 C CA . CYS A 1 221 ? 15.392 -7.523 -57.571 1.00 76.56 221 CYS A CA 1
ATOM 1632 C C . CYS A 1 221 ? 15.425 -6.259 -56.680 1.00 76.56 221 CYS A C 1
ATOM 1634 O O . CYS A 1 221 ? 14.737 -6.202 -55.658 1.00 76.56 221 CYS A O 1
ATOM 1636 N N . LEU A 1 222 ? 16.188 -5.232 -57.095 1.00 74.69 222 LEU A N 1
ATOM 1637 C CA . LEU A 1 222 ? 16.458 -3.988 -56.342 1.00 74.69 222 LEU A CA 1
ATOM 1638 C C . LEU A 1 222 ? 17.214 -4.224 -55.026 1.00 74.69 222 LEU A C 1
ATOM 1640 O O . LEU A 1 222 ? 16.823 -3.753 -53.958 1.00 74.69 222 LEU A O 1
ATOM 1644 N N . TYR A 1 223 ? 18.328 -4.946 -55.130 1.00 81.94 223 TYR A N 1
ATOM 1645 C CA . TYR A 1 223 ? 19.307 -5.075 -54.060 1.00 81.94 223 TYR A CA 1
ATOM 1646 C C . TYR A 1 223 ? 20.213 -3.851 -54.062 1.00 81.94 223 TYR A C 1
ATOM 1648 O O . TYR A 1 223 ? 20.881 -3.574 -55.058 1.00 81.94 223 TYR A O 1
ATOM 1656 N N . GLN A 1 224 ? 20.238 -3.135 -52.948 1.00 79.31 224 GLN A N 1
ATOM 1657 C CA . GLN A 1 224 ? 21.246 -2.122 -52.690 1.00 79.31 224 GLN A CA 1
ATOM 1658 C C . GLN A 1 224 ? 21.918 -2.509 -51.387 1.00 79.31 224 GLN A C 1
ATOM 1660 O O . GLN A 1 224 ? 21.230 -2.663 -50.386 1.00 79.31 224 GLN A O 1
ATOM 1665 N N . ASP A 1 225 ? 23.226 -2.722 -51.412 1.00 82.50 225 ASP A N 1
ATOM 1666 C CA . ASP A 1 225 ? 24.015 -2.937 -50.204 1.00 82.50 225 ASP A CA 1
ATOM 1667 C C . ASP A 1 225 ? 24.334 -1.590 -49.542 1.00 82.50 225 ASP A C 1
ATOM 1669 O O . ASP A 1 225 ? 24.461 -0.568 -50.222 1.00 82.50 225 ASP A O 1
ATOM 1673 N N . ALA A 1 226 ? 24.509 -1.577 -48.220 1.00 82.75 226 ALA A N 1
ATOM 1674 C CA . ALA A 1 226 ? 24.860 -0.358 -47.493 1.00 82.75 226 ALA A CA 1
ATOM 1675 C C . ALA A 1 226 ? 26.156 0.291 -48.021 1.00 82.75 226 ALA A C 1
ATOM 1677 O O . ALA A 1 226 ? 26.267 1.515 -48.032 1.00 82.75 226 ALA A O 1
ATOM 1678 N N . SER A 1 227 ? 27.113 -0.505 -48.512 1.00 83.69 227 SER A N 1
ATOM 1679 C CA . SER A 1 227 ? 28.360 -0.014 -49.118 1.00 83.69 227 SER A CA 1
ATOM 1680 C C . SER A 1 227 ? 28.161 0.746 -50.432 1.00 83.69 227 SER A C 1
ATOM 1682 O O . SER A 1 227 ? 29.062 1.459 -50.868 1.00 83.69 227 SER A O 1
ATOM 1684 N N . GLN A 1 228 ? 26.996 0.611 -51.067 1.00 83.94 228 GLN A N 1
ATOM 1685 C CA . GLN A 1 228 ? 26.653 1.297 -52.313 1.00 83.94 228 GLN A CA 1
ATOM 1686 C C . GLN A 1 228 ? 25.972 2.651 -52.069 1.00 83.94 228 GLN A C 1
ATOM 1688 O O . GLN A 1 228 ? 25.631 3.347 -53.026 1.00 83.94 228 GLN A O 1
ATOM 1693 N N . ILE A 1 229 ? 25.746 3.027 -50.806 1.00 80.62 229 ILE A N 1
ATOM 1694 C CA . ILE A 1 229 ? 25.227 4.342 -50.431 1.00 80.62 229 ILE A CA 1
ATOM 1695 C C . ILE A 1 229 ? 26.383 5.340 -50.467 1.00 80.62 229 ILE A C 1
ATOM 1697 O O . ILE A 1 229 ? 27.426 5.131 -49.847 1.00 80.62 229 ILE A O 1
ATOM 1701 N N . ASN A 1 230 ? 26.197 6.442 -51.191 1.00 78.56 230 ASN A N 1
ATOM 1702 C CA . ASN A 1 230 ? 27.179 7.514 -51.214 1.00 78.56 230 ASN A CA 1
ATOM 1703 C C . ASN A 1 230 ? 27.206 8.234 -49.855 1.00 78.56 230 ASN A C 1
ATOM 1705 O O . ASN A 1 230 ? 26.263 8.935 -49.507 1.00 78.56 230 ASN A O 1
ATOM 1709 N N . GLY A 1 231 ? 28.292 8.072 -49.098 1.00 70.94 231 GLY A N 1
ATOM 1710 C CA . GLY A 1 231 ? 28.475 8.715 -47.792 1.00 70.94 231 GLY A CA 1
ATOM 1711 C C . GLY A 1 231 ? 28.951 10.171 -47.849 1.00 70.94 231 GLY A C 1
ATOM 1712 O O . GLY A 1 231 ? 29.320 10.712 -46.810 1.00 70.94 231 GLY A O 1
ATOM 1713 N N . SER A 1 232 ? 29.026 10.781 -49.039 1.00 69.38 232 SER A N 1
ATOM 1714 C CA . SER A 1 232 ? 29.438 12.181 -49.213 1.00 69.38 232 SER A CA 1
ATOM 1715 C C . SER A 1 232 ? 28.294 13.198 -49.105 1.00 69.38 232 SER A C 1
ATOM 1717 O O . SER A 1 232 ? 28.552 14.389 -49.273 1.00 69.38 232 SER A O 1
ATOM 1719 N N . GLU A 1 233 ? 27.056 12.744 -48.900 1.00 55.22 233 GLU A N 1
ATOM 1720 C CA . GLU A 1 233 ? 25.877 13.581 -48.608 1.00 55.22 233 GLU A CA 1
ATOM 1721 C C . GLU A 1 233 ? 25.577 13.598 -47.103 1.00 55.22 233 GLU A C 1
ATOM 1723 O O . GLU A 1 233 ? 25.133 14.656 -46.606 1.00 55.22 233 GLU A O 1
#

Nearest PDB structures (foldseek):
  5jcd-assembly2_B  TM=6.746E-01  e=5.783E-01  Oryza sativa Japonica Group
  4b8v-assembly1_A  TM=4.145E-01  e=9.665E-02  Fulvia fulva
  5jce-assembly1_A  TM=5.800E-01  e=3.045E+00  Oryza sativa Japonica Group

Foldseek 3Di:
DPDDDVVVVVVLVVVLLVQLCVVLVVLVHDSVQQCVQVVDPCPSSPDDPLADGDSHHDDDDQQQDEQDPLQAADKDFDAPPDDPVNLCRNRVNDLVNQCVQACLPANPCSVDRDGRDMTGSYGGAYDQPDADDPAQAWRNDPPFDDDSHNSDGQPGGQDPLLAFQFPNNDGDHDPDDARDDDVPGRGGPHSHDNDPDDDDDDPDDADDDDDDQPCVPPDPDDHDDPVNDPRPD

Organism: Penicillium roqueforti (strain FM164) (NCBI:txid1365484)

Radius of gyration: 29.9 Å; Cα contacts (8 Å, |Δi|>4): 325; chains: 1; bounding box: 84×35×90 Å

=== Feature glossary ===
A reading guide for the features in this record.

Start from the sequence.

  · Sequence gives the chain of amino acids in standard one-letter code (A=alanine, C=cysteine, …, Y=tyrosine), read N→C. It is the only feature that is directly encoded by the gene; all structural features are derived from the folded form of this sequence.

Fold it, and you get atomic coordinates and the backbone conformation that goes with them.

  · Structure coordinates are given as an mmCIF _atom_site loop: one row per atom with element, residue name, chain id, sequence number, and x/y/z position in Å. Only the four main-chain atoms per residue are included here; side chains are omitted to keep the record compact.

  · Backbone dihedral angles. Every residue except chain termini has a φ (preceding-C → N → Cα → C) and a ψ (N → Cα → C → next-N). They are reported in degrees following the IUPAC sign convention. Secondary structure is essentially a statement about which (φ, ψ) basin each residue occupies.

  · Eight-state secondary structure (DSSP): H is the canonical α-helix, G the tighter 3₁₀-helix, I the wider π-helix; E/B are β-structure, T and S are turns and bends, and '-' is everything else. DSSP derives these from the pattern of main-chain N–H···O=C hydrogen bonds, not from the sequence.

  · SS3 is a coarse helix/strand/coil call (letters a/b/c) made by the P-SEA algorithm from inter-Cα distances and dihedrals. It is less detailed than DSSP but needs only Cα positions.

Summarize the fold with a handful of shape descriptors and a per-residue structural alphabet.

  · Radius of gyration (Rg) is the root-mean-square distance of Cα atoms from their centroid — a single number for overall size and compactness. A globular domain of N residues has Rg ≈ 2.2·N^0.38 Å; an extended or disordered chain has a much larger Rg. The Cα contact count is the number of residue pairs whose Cα atoms are within 8 Å and are more than four positions apart in sequence — a standard proxy for tertiary packing density. The bounding box is the smallest axis-aligned box enclosing all Cα atoms.

  · 3Di is Foldseek's structural alphabet. Each residue is assigned one of twenty discrete states based on how its Cα sits relative to its spatial (not sequential) neighbors. Aligning 3Di strings finds structural homologs roughly as well as full 3D superposition, but orders of magnitude faster.

  · Solvent-accessible surface area (SASA) is the area in Å² traced out by the centre of a 1.4 Å probe sphere (a water molecule) rolled over the protein's van der Waals surface (Shrake–Rupley / Lee–Richards construction). Buried r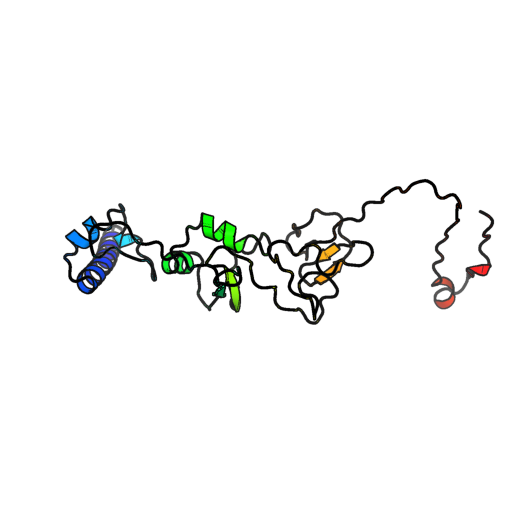esidues have near-zero SASA; fully exposed residues can exceed 200 Å². The total SASA scales roughly with the number of surface residues.

Ask how reliable the model is.

  · For AlphaFold models, the B-factor field carries pLDDT — the model's own estimate of local accuracy on a 0–100 scale. Regions with pLDDT<50 should be treated as essentially unmodeled; they often correspond to intrinsically disordered segments.

  · For experimental (PDB) structures, the B-factor (temperature factor) quantifies the positional spread of each atom in the crystal — a combination of thermal vibration and static disorder — in units of Å². High B-factors mark flexible loops or poorly resolved regions; low B-factors mark the rigid, well-ordered core.

  · Predicted Aligned Error (PAE) is an AlphaFold confidence matrix: entry (i, j) is the expected error in the position of residue j, in ångströms, when the prediction is superimposed on the true structure at residue i. Low PAE within a block of residues means that block is internally rigid and well-predicted; high PAE between two blocks means their relative placement is uncertain even if each block individually is confident.

Place it in context: what it resembles, what it is annotated as, and how it looks.

  · Structural nearest neighbors (via Foldseek easy-search vs the PDB). Reported per hit: target PDB id, E-value, and alignment TM-score. A TM-score above ~0.5 is the conventional threshold for 'same fold'.

  · Functional annotations link the protein to curated databases. InterPro entries identify conserved domains and families by matching the sequence against member-database signatures (Pfam, PROSITE, CDD, …). Gene Ontology (GO) terms describe molecular function, biological process, and cellular component in a controlled vocabulary. CATH places the structure in a hierarchical fold classification (Class/Architecture/Topology/Homologous-superfamily). The organism is the source species.

  · The contact map is a binary N×N matrix image: pixel (i, j) is dark where Cα_i and Cα_j are within 8 Å and |i−j|>4. Because the |i−j|>4 filter removes local helical contacts, off-diagonal stripes parallel to the main diagonal indicate parallel β-sheets; stripes perpendicular to it indicate antiparallel β-sheets. The Ramachandran plot scatters every residue's (φ, ψ) pair against the sterically allowed regions. The PAE heatmap renders the predicted-aligned-error matrix.

  · Six rendered views show the 3D structure from the faces of a cube — i.e. along ±x, ±y, ±z. Rendering representation is drawn randomly per protein from cartoon (secondary-structure ribbons), sticks (backbone bonds), or molecular surface; coloring is either N→C rainbow (blue at the N-terminus through red at the C-terminus) or one color per chain.